Protein AF-D6ATR9-F1 (afdb_monomer_lite)

Foldseek 3Di:
DDDDDDDDDDDDDDDDDDDDDDDDDDDDDDDDDDDPPPPVCVVVCVVVVCPDDDDPVRVVVVVVVVVVVVVLVVVLLLDQQPPVLLVLQLVLQLCLLVLLLCCLAPDNDVHRNVVSVVVNVVSVVVNVVSVVVSQVVSCVVNVDGDDPPVDDCVVVVCCVPVLVCQSNVLSVVCRVPVDCVSSNVSSVVSNCVSVVVSVVSNVVSVVVD

Radius of gyration: 30.74 Å; chains: 1; bounding box: 51×78×89 Å

pLDDT: mean 70.24, std 18.26, range [33.09, 93.69]

Organism: NCBI:txid457431

Sequence (209 aa):
MSSPSDWRGTSSRFSSVMSEGQTQLPLSPSETLLFPHRKLSATLSVMETSGGRPTPEQAHFALADTEHIRASVAALSATPWPNWFFATLTLYLAALPIAYGGVMADEDWLLTRPVWMGIMVAITALYVALLAVAAKAWREKTGVALRLDVLPKRATAPLAVGLPSILVGSAFAFRFTG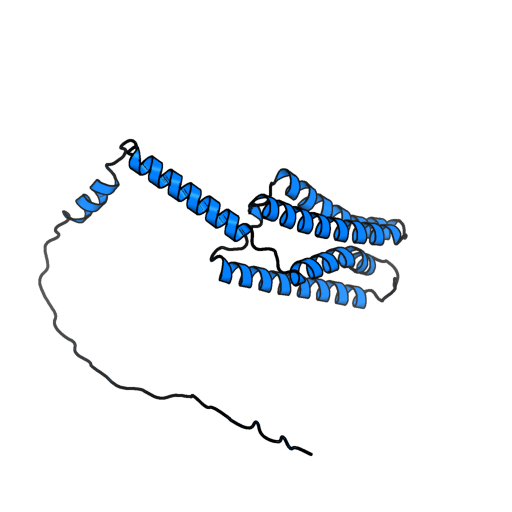WPGWLLAASVIGAAASVGFHLAFVRLHRASA

Structure (mmCIF, N/CA/C/O backbone):
data_AF-D6ATR9-F1
#
_entry.id   AF-D6ATR9-F1
#
loop_
_atom_site.group_PDB
_atom_site.id
_atom_site.type_symbol
_atom_site.label_atom_id
_atom_site.label_alt_id
_atom_site.label_comp_id
_atom_site.label_asym_id
_atom_site.label_entity_id
_atom_site.label_seq_id
_atom_site.pdbx_PDB_ins_code
_atom_site.Cartn_x
_atom_site.Cartn_y
_atom_site.Cartn_z
_atom_site.occupancy
_atom_site.B_iso_or_equiv
_atom_site.auth_seq_id
_atom_site.auth_comp_id
_atom_site.auth_asym_id
_atom_site.auth_atom_id
_atom_site.pdbx_PDB_model_num
ATOM 1 N N . MET A 1 1 ? 8.901 53.986 14.404 1.00 41.38 1 MET A N 1
ATOM 2 C CA . MET A 1 1 ? 8.540 52.594 14.055 1.00 41.38 1 MET A CA 1
ATOM 3 C C . MET A 1 1 ? 9.303 51.668 14.982 1.00 41.38 1 MET A C 1
ATOM 5 O O . MET A 1 1 ? 10.461 51.929 15.271 1.00 41.38 1 MET A O 1
ATOM 9 N N . SER A 1 2 ? 8.582 50.711 15.544 1.00 40.19 2 SER A N 1
ATOM 10 C CA . SER A 1 2 ? 8.870 49.934 16.750 1.00 40.19 2 SER A CA 1
ATOM 11 C C . SER A 1 2 ? 9.973 48.883 16.568 1.00 40.19 2 SER A C 1
ATOM 13 O O . SER A 1 2 ? 10.054 48.254 15.518 1.00 40.19 2 SER A O 1
ATOM 15 N N . SER A 1 3 ? 10.763 48.677 17.628 1.00 49.94 3 SER A N 1
ATOM 16 C CA . SER A 1 3 ? 11.697 47.552 17.836 1.00 49.94 3 SER A CA 1
ATOM 17 C C . SER A 1 3 ? 10.968 46.194 17.838 1.00 49.94 3 SER A C 1
ATOM 19 O O . SER A 1 3 ? 9.771 46.167 18.144 1.00 49.94 3 SER A O 1
ATOM 21 N N . PRO A 1 4 ? 11.650 45.072 17.528 1.00 56.34 4 PRO A N 1
ATOM 22 C CA . PRO A 1 4 ? 12.029 44.185 18.637 1.00 56.34 4 PRO A CA 1
ATOM 23 C C . PRO A 1 4 ? 13.353 43.418 18.434 1.00 56.34 4 PRO A C 1
ATOM 25 O O . PRO A 1 4 ? 13.506 42.620 17.510 1.00 56.34 4 PRO A O 1
ATOM 28 N N . SER A 1 5 ? 14.269 43.575 19.389 1.00 52.28 5 SER A N 1
ATOM 29 C CA . SER A 1 5 ? 15.412 42.690 19.624 1.00 52.28 5 SER A CA 1
ATOM 30 C C . SER A 1 5 ? 15.395 42.239 21.082 1.00 52.28 5 SER A C 1
ATOM 32 O O . SER A 1 5 ? 15.839 42.993 21.941 1.00 52.28 5 SER A O 1
ATOM 34 N N . ASP A 1 6 ? 14.883 41.044 21.369 1.00 51.97 6 ASP A N 1
ATOM 35 C CA . ASP A 1 6 ? 15.227 40.321 22.597 1.00 51.97 6 ASP A CA 1
ATOM 36 C C . ASP A 1 6 ? 14.654 38.907 22.556 1.00 51.97 6 ASP A C 1
ATOM 38 O O . ASP A 1 6 ? 13.445 38.785 22.461 1.00 51.97 6 ASP A O 1
ATOM 42 N N . TRP A 1 7 ? 15.506 37.877 22.600 1.00 42.25 7 TRP A N 1
ATOM 43 C CA . TRP A 1 7 ? 15.226 36.547 23.172 1.00 42.25 7 TRP A CA 1
ATOM 44 C C . TRP A 1 7 ? 16.554 35.789 23.290 1.00 42.25 7 TRP A C 1
ATOM 46 O O . TRP A 1 7 ? 16.916 34.957 22.456 1.00 42.25 7 TRP A O 1
ATOM 56 N N . ARG A 1 8 ? 17.312 36.105 24.344 1.00 43.62 8 ARG A N 1
ATOM 57 C CA . ARG A 1 8 ? 18.462 35.324 24.809 1.00 43.62 8 ARG A CA 1
ATOM 58 C C . ARG A 1 8 ? 18.220 34.968 26.283 1.00 43.62 8 ARG A C 1
ATOM 60 O O . ARG A 1 8 ? 18.159 35.855 27.121 1.00 43.62 8 ARG A O 1
ATOM 67 N N . GLY A 1 9 ? 18.079 33.679 26.585 1.00 40.44 9 GLY A N 1
ATOM 68 C CA . GLY A 1 9 ? 18.038 33.133 27.952 1.00 40.44 9 GLY A CA 1
ATOM 69 C C . GLY A 1 9 ? 17.756 31.625 27.904 1.00 40.44 9 GLY A C 1
ATOM 70 O O . GLY A 1 9 ? 16.648 31.237 27.562 1.00 40.44 9 GLY A O 1
ATOM 71 N N . THR A 1 10 ? 18.730 30.707 27.930 1.00 45.72 10 THR A N 1
ATOM 72 C CA . THR A 1 10 ? 19.549 30.191 29.056 1.00 45.72 10 THR A CA 1
ATOM 73 C C . THR A 1 10 ? 18.775 29.795 30.320 1.00 45.72 10 THR A C 1
ATOM 75 O O . THR A 1 10 ? 18.495 30.630 31.170 1.00 45.72 10 THR A O 1
ATOM 78 N N . SER A 1 11 ? 18.545 28.488 30.483 1.00 44.66 11 SER A N 1
ATOM 79 C CA . SER A 1 11 ? 18.609 27.752 31.763 1.00 44.66 11 SER A CA 1
ATOM 80 C C . SER A 1 11 ? 18.961 26.293 31.403 1.00 44.66 11 SER A C 1
ATOM 82 O O . SER A 1 11 ? 18.357 25.745 30.490 1.00 44.66 11 SER A O 1
ATOM 84 N N . SER A 1 12 ? 20.031 25.619 31.839 1.00 41.34 12 SER A N 1
ATOM 85 C CA . SER A 1 12 ? 20.708 25.452 33.135 1.00 41.34 12 SER A CA 1
ATOM 86 C C . SER A 1 12 ? 19.842 24.785 34.210 1.00 41.34 12 SER A C 1
ATOM 88 O O . SER A 1 12 ? 19.228 25.459 35.033 1.00 41.34 12 SER A O 1
ATOM 90 N N . ARG A 1 13 ? 19.858 23.446 34.249 1.00 44.59 13 ARG A N 1
ATOM 91 C CA . ARG A 1 13 ? 19.658 22.660 35.478 1.00 44.59 13 ARG A CA 1
ATOM 92 C C . ARG A 1 13 ? 20.431 21.346 35.384 1.00 44.59 13 ARG A C 1
ATOM 94 O O . ARG A 1 13 ? 19.927 20.329 34.924 1.00 44.59 13 ARG A O 1
ATOM 101 N N . PHE A 1 14 ? 21.686 21.421 35.806 1.00 44.50 14 PHE A N 1
ATOM 102 C CA . PHE A 1 14 ? 22.536 20.286 36.134 1.00 44.50 14 PHE A CA 1
ATOM 103 C C . PHE A 1 14 ? 22.709 20.280 37.662 1.00 44.50 14 PHE A C 1
ATOM 105 O O . PHE A 1 14 ? 22.985 21.324 38.247 1.00 44.50 14 PHE A O 1
ATOM 112 N N . SER A 1 15 ? 22.526 19.098 38.256 1.00 39.34 15 SER A N 1
ATOM 113 C CA . SER A 1 15 ? 23.206 18.567 39.453 1.00 39.34 15 SER A CA 1
ATOM 114 C C . SER A 1 15 ? 23.288 19.391 40.751 1.00 39.34 15 SER A C 1
ATOM 116 O O . SER A 1 15 ? 24.097 20.303 40.870 1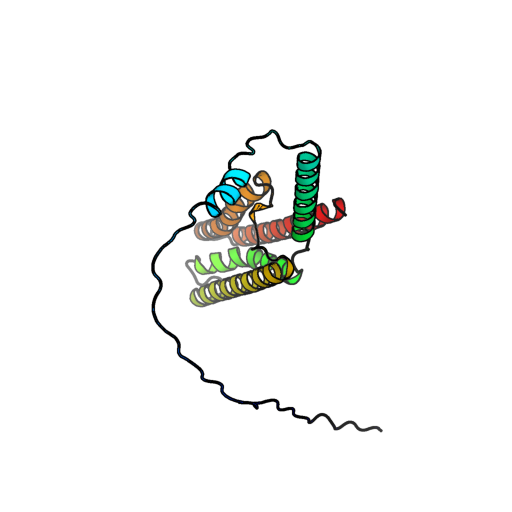.00 39.34 15 SER A O 1
ATOM 118 N N . SER A 1 16 ? 22.565 18.922 41.772 1.00 39.12 16 SER A N 1
ATOM 119 C CA . SER A 1 16 ? 22.992 18.740 43.178 1.00 39.12 16 SER A CA 1
ATOM 120 C C . SER A 1 16 ? 21.803 18.049 43.876 1.00 39.12 16 SER A C 1
ATOM 122 O O . SER A 1 16 ? 20.669 18.453 43.640 1.00 39.12 16 SER A O 1
ATOM 124 N N . VAL A 1 17 ? 21.920 16.926 44.586 1.00 50.03 17 VAL A N 1
ATOM 125 C CA . VAL A 1 17 ? 22.449 16.834 45.954 1.00 50.03 17 VAL A CA 1
ATOM 126 C C . VAL A 1 17 ? 22.723 15.354 46.278 1.00 50.03 17 VAL A C 1
ATOM 128 O O . VAL A 1 17 ? 21.836 14.511 46.148 1.00 50.03 17 VAL A O 1
ATOM 131 N N . MET A 1 18 ? 23.951 15.066 46.721 1.00 44.78 18 MET A N 1
ATOM 132 C CA . MET A 1 18 ? 24.271 13.960 47.632 1.00 44.78 18 MET A CA 1
ATOM 133 C C . MET A 1 18 ? 23.883 14.361 49.063 1.00 44.78 18 MET A C 1
ATOM 135 O O . MET A 1 18 ? 24.206 15.470 49.478 1.00 44.78 18 MET A O 1
ATOM 139 N N . SER A 1 19 ? 23.300 13.444 49.830 1.00 43.91 19 SER A N 1
ATOM 140 C CA . SER A 1 19 ? 23.365 13.397 51.303 1.00 43.91 19 SER A CA 1
ATOM 141 C C . SER A 1 19 ? 23.076 11.939 51.694 1.00 43.91 19 SER A C 1
ATOM 143 O O . SER A 1 19 ? 22.085 11.375 51.235 1.00 43.91 19 SER A O 1
ATOM 145 N N . GLU A 1 20 ? 24.124 11.208 52.099 1.00 40.94 20 GLU A N 1
ATOM 146 C CA . GLU A 1 20 ? 24.323 10.661 53.463 1.00 40.94 20 GLU A CA 1
ATOM 147 C C . GLU A 1 20 ? 23.217 9.664 53.870 1.00 40.94 20 GLU A C 1
ATOM 149 O O . GLU A 1 20 ? 22.040 9.981 53.882 1.00 40.94 20 GLU A O 1
ATOM 154 N N . GLY A 1 21 ? 23.480 8.392 54.162 1.00 37.81 21 GLY A N 1
ATOM 155 C CA . GLY A 1 21 ? 24.537 7.884 55.028 1.00 37.81 21 GLY A CA 1
ATOM 156 C C . GLY A 1 21 ? 23.901 7.404 56.337 1.00 37.81 21 GLY A C 1
ATOM 157 O O . GLY A 1 21 ? 23.835 8.165 57.292 1.00 37.81 21 GLY A O 1
ATOM 158 N N . GLN A 1 22 ? 23.440 6.149 56.400 1.00 37.47 22 GLN A N 1
ATOM 159 C CA . GLN A 1 22 ? 23.245 5.469 57.685 1.00 37.47 22 GLN A CA 1
ATOM 160 C C . GLN A 1 22 ? 23.417 3.950 57.564 1.00 37.47 22 GLN A C 1
ATOM 162 O O . GLN A 1 22 ? 22.561 3.205 57.094 1.00 37.47 22 GLN A O 1
ATOM 167 N N . THR A 1 23 ? 24.592 3.522 58.001 1.00 42.44 23 THR A N 1
ATOM 168 C CA . THR A 1 23 ? 24.992 2.174 58.392 1.00 42.44 23 THR A CA 1
ATOM 169 C C . THR A 1 23 ? 24.383 1.853 59.757 1.00 42.44 23 THR A C 1
ATOM 171 O O . THR A 1 23 ? 24.646 2.612 60.681 1.00 42.44 23 THR A O 1
ATOM 174 N N . GLN A 1 24 ? 23.680 0.725 59.916 1.00 34.88 24 GLN A N 1
ATOM 175 C CA . GLN A 1 24 ? 23.753 -0.139 61.112 1.00 34.88 24 GLN A CA 1
ATOM 176 C C . GLN A 1 24 ? 23.287 -1.575 60.777 1.00 34.88 24 GLN A C 1
ATOM 178 O O . GLN A 1 24 ? 22.112 -1.841 60.549 1.00 34.88 24 GLN A O 1
ATOM 183 N N . LEU A 1 25 ? 24.249 -2.497 60.767 1.00 41.69 25 LEU A N 1
ATOM 184 C CA . LEU A 1 25 ? 24.144 -3.898 61.212 1.00 41.69 25 LEU A CA 1
ATOM 185 C C . LEU A 1 25 ? 24.863 -3.956 62.586 1.00 41.69 25 LEU A C 1
ATOM 187 O O . LEU A 1 25 ? 25.595 -3.000 62.866 1.00 41.69 25 LEU A O 1
ATOM 191 N N . PRO A 1 26 ? 24.789 -5.021 63.418 1.00 50.03 26 PRO A N 1
ATOM 192 C CA . PRO A 1 26 ? 24.250 -6.370 63.178 1.00 50.03 26 PRO A CA 1
ATOM 193 C C . PRO A 1 26 ? 23.357 -6.897 64.327 1.00 50.03 26 PRO A C 1
ATOM 195 O O . PRO A 1 26 ? 23.373 -6.349 65.417 1.00 50.03 26 PRO A O 1
ATOM 198 N N . LEU A 1 27 ? 22.659 -8.022 64.135 1.00 33.09 27 LEU A N 1
ATOM 199 C CA . LEU A 1 27 ? 22.392 -9.002 65.203 1.00 33.09 27 LEU A CA 1
ATOM 200 C C . LEU A 1 27 ? 22.077 -10.369 64.564 1.00 33.09 27 LEU A C 1
ATOM 202 O O . LEU A 1 27 ? 21.219 -10.502 63.698 1.00 33.09 27 LEU A O 1
ATOM 206 N N . SER A 1 28 ? 22.837 -11.368 64.989 1.00 37.75 28 SER A N 1
ATOM 207 C CA . SER A 1 28 ? 22.761 -12.810 64.716 1.00 37.75 28 SER A CA 1
ATOM 208 C C . SER A 1 28 ? 23.274 -13.490 66.002 1.00 37.75 28 SER A C 1
ATOM 210 O O . SER A 1 28 ? 24.001 -12.804 66.731 1.00 37.75 28 SER A O 1
ATOM 212 N N . PRO A 1 29 ? 23.041 -14.784 66.312 1.00 55.91 29 PRO A N 1
ATOM 213 C CA . PRO A 1 29 ? 22.175 -15.804 65.704 1.00 55.91 29 PRO A CA 1
ATOM 214 C C . PRO A 1 29 ? 21.230 -16.480 66.734 1.00 55.91 29 PRO A C 1
ATOM 216 O O . PRO A 1 29 ? 21.341 -16.264 67.936 1.00 55.91 29 PRO A O 1
ATOM 219 N N . SER A 1 30 ? 20.441 -17.443 66.241 1.00 40.38 30 SER A N 1
ATOM 220 C CA . SER A 1 30 ? 19.821 -18.576 66.967 1.00 40.38 30 SER A CA 1
ATOM 221 C C . SER A 1 30 ? 18.353 -18.400 67.353 1.00 40.38 30 SER A C 1
ATOM 223 O O . SER A 1 30 ? 18.041 -17.851 68.396 1.00 40.38 30 SER A O 1
ATOM 225 N N . GLU A 1 31 ? 17.462 -18.965 66.537 1.00 39.31 31 GLU A N 1
ATOM 226 C CA . GLU A 1 31 ? 16.570 -20.038 66.996 1.00 39.31 31 GLU A CA 1
ATOM 227 C C . GLU A 1 31 ? 15.953 -20.743 65.782 1.00 39.31 31 GLU A C 1
ATOM 229 O O . GLU A 1 31 ? 15.135 -20.220 65.025 1.00 39.31 31 GLU A O 1
ATOM 234 N N . THR A 1 32 ? 16.446 -21.954 65.562 1.00 43.59 32 THR A N 1
ATOM 235 C CA . THR A 1 32 ? 15.885 -22.953 64.664 1.00 43.59 32 THR A CA 1
ATOM 236 C C . THR A 1 32 ? 14.582 -23.481 65.267 1.00 43.59 32 THR A C 1
ATOM 238 O O . THR A 1 32 ? 14.495 -23.647 66.478 1.00 43.59 32 THR A O 1
ATOM 241 N N . LEU A 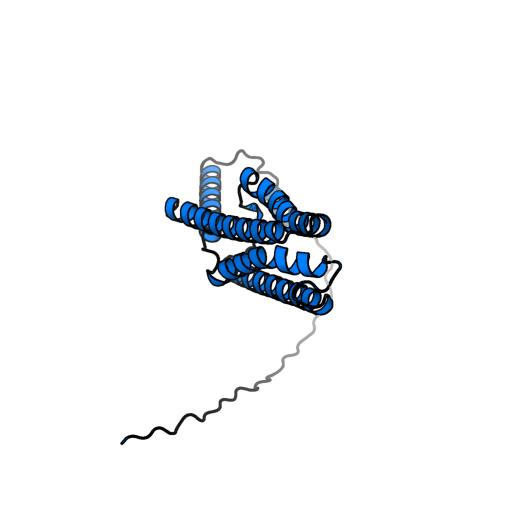1 33 ? 13.660 -23.888 64.387 1.00 42.81 33 LEU A N 1
ATOM 242 C CA . LEU A 1 33 ? 12.460 -24.705 64.636 1.00 42.81 33 LEU A CA 1
ATOM 243 C C . LEU A 1 33 ? 11.204 -23.933 65.065 1.00 42.81 33 LEU A C 1
ATOM 245 O O . LEU A 1 33 ? 10.940 -23.737 66.239 1.00 42.81 33 LEU A O 1
ATOM 249 N N . LEU A 1 34 ? 10.318 -23.649 64.110 1.00 39.19 34 LEU A N 1
ATOM 250 C CA . LEU A 1 34 ? 9.202 -24.554 63.813 1.00 39.19 34 LEU A CA 1
ATOM 251 C C . LEU A 1 34 ? 8.326 -23.940 62.719 1.00 39.19 34 LEU A C 1
ATOM 253 O O . LEU A 1 34 ? 7.718 -22.888 62.886 1.00 39.19 34 LEU A O 1
ATOM 257 N N . PHE A 1 35 ? 8.236 -24.645 61.597 1.00 49.31 35 PHE A N 1
ATOM 258 C CA . PHE A 1 35 ? 7.193 -24.466 60.596 1.00 49.31 35 PHE A CA 1
ATOM 259 C C . PHE A 1 35 ? 5.797 -24.402 61.242 1.00 49.31 35 PHE A C 1
ATOM 261 O O . PHE A 1 35 ? 5.388 -25.375 61.878 1.00 49.31 35 PHE A O 1
ATOM 268 N N . PRO A 1 36 ? 4.968 -23.393 60.924 1.00 44.44 36 PRO A N 1
ATOM 269 C CA . PRO A 1 36 ? 3.537 -23.578 60.863 1.00 44.44 36 PRO A CA 1
ATOM 270 C C . PRO A 1 36 ? 3.159 -23.631 59.382 1.00 44.44 36 PRO A C 1
ATOM 272 O O . PRO A 1 36 ? 2.747 -22.643 58.776 1.00 44.44 36 PRO A O 1
ATOM 275 N N . HIS A 1 37 ? 3.245 -24.826 58.798 1.00 45.31 37 HIS A N 1
ATOM 276 C CA . HIS A 1 37 ? 2.763 -25.156 57.449 1.00 45.31 37 HIS A CA 1
ATOM 277 C C . HIS A 1 37 ? 1.220 -25.057 57.314 1.00 45.31 37 HIS A C 1
ATOM 279 O O . HIS A 1 37 ? 0.621 -25.703 56.463 1.00 45.31 37 HIS A O 1
ATOM 285 N N . ARG A 1 38 ? 0.545 -24.271 58.167 1.00 45.81 38 ARG A N 1
ATOM 286 C CA . ARG A 1 38 ? -0.921 -24.222 58.301 1.00 45.81 38 ARG A CA 1
ATOM 287 C C . ARG A 1 38 ? -1.596 -22.971 57.746 1.00 45.81 38 ARG A C 1
ATOM 289 O O . ARG A 1 38 ? -2.820 -22.946 57.716 1.00 45.81 38 ARG A O 1
ATOM 296 N N . LYS A 1 39 ? -0.858 -21.949 57.298 1.00 43.75 39 LYS A N 1
ATOM 297 C CA . LYS A 1 39 ? -1.488 -20.728 56.753 1.00 43.75 39 LYS A CA 1
ATOM 298 C C . LYS A 1 39 ? -1.514 -20.624 55.232 1.00 43.75 39 LYS A C 1
ATOM 300 O O . LYS A 1 39 ? -2.422 -19.989 54.722 1.00 43.75 39 LYS A O 1
ATOM 305 N N . LEU A 1 40 ? -0.612 -21.281 54.503 1.00 45.19 40 LEU A N 1
ATOM 306 C CA . LEU A 1 40 ? -0.634 -21.235 53.032 1.00 45.19 40 LEU A CA 1
ATOM 307 C C . LEU A 1 40 ? -1.635 -22.219 52.414 1.00 45.19 40 LEU A C 1
ATOM 309 O O . LEU A 1 40 ? -2.193 -21.935 51.360 1.00 45.19 40 LEU A O 1
ATOM 313 N N . SER A 1 41 ? -1.946 -23.321 53.099 1.00 45.22 41 SER A N 1
ATOM 314 C CA . SER A 1 41 ? -2.957 -24.271 52.625 1.00 45.22 41 SER A CA 1
ATOM 315 C C . SER A 1 41 ? -4.385 -23.744 52.754 1.00 45.22 41 SER A C 1
ATOM 317 O O . SER A 1 41 ? -5.232 -24.176 51.992 1.00 45.22 41 SER A O 1
ATOM 319 N N . ALA A 1 42 ? -4.667 -22.798 53.659 1.00 47.66 42 ALA A N 1
ATOM 320 C CA . ALA A 1 42 ? -6.003 -22.208 53.778 1.00 47.66 42 ALA A CA 1
ATOM 321 C C . ALA A 1 42 ? -6.265 -21.145 52.697 1.00 47.66 42 ALA A C 1
ATOM 323 O O . ALA A 1 42 ? -7.368 -21.068 52.167 1.00 47.66 42 ALA A O 1
ATOM 324 N N . THR A 1 43 ? -5.256 -20.355 52.318 1.00 47.19 43 THR A N 1
ATOM 325 C CA . THR A 1 43 ? -5.414 -19.347 51.256 1.00 47.19 43 THR A CA 1
ATOM 326 C C . THR A 1 43 ? -5.396 -19.963 49.857 1.00 47.19 43 THR A C 1
ATOM 328 O O . THR A 1 43 ? -6.061 -19.441 48.969 1.00 47.19 43 THR A O 1
ATOM 331 N N . LEU A 1 44 ? -4.700 -21.091 49.660 1.00 48.16 44 LEU A N 1
ATOM 332 C CA . LEU A 1 44 ? -4.772 -21.856 48.410 1.00 48.16 44 LEU A CA 1
ATOM 333 C C . LEU A 1 44 ? -5.997 -22.783 48.352 1.00 48.16 44 LEU A C 1
ATOM 335 O O . LEU A 1 44 ? -6.626 -22.849 47.301 1.00 48.16 44 LEU A O 1
ATOM 339 N N . SER A 1 45 ? -6.435 -23.405 49.459 1.00 45.47 45 SER A N 1
ATOM 340 C CA . SER A 1 45 ? -7.643 -24.249 49.421 1.00 45.47 45 SER A CA 1
ATOM 341 C C . SER A 1 45 ? -8.936 -23.448 49.265 1.00 45.47 45 SER A C 1
ATOM 343 O O . SER A 1 45 ? -9.871 -23.951 48.649 1.00 45.47 45 SER A O 1
ATOM 345 N N . VAL A 1 46 ? -9.000 -22.192 49.726 1.00 50.59 46 VAL A N 1
ATOM 346 C CA . VAL A 1 46 ? -10.141 -21.304 49.425 1.00 50.59 46 VAL A CA 1
ATOM 347 C C . VAL A 1 46 ? -10.189 -20.943 47.935 1.00 50.59 46 VAL A C 1
ATOM 349 O O . VAL A 1 46 ? -11.279 -20.779 47.388 1.00 50.59 46 VAL A O 1
ATOM 352 N N . MET A 1 47 ? -9.041 -20.893 47.250 1.00 49.47 47 MET A N 1
ATOM 353 C CA . MET A 1 47 ? -8.986 -20.619 45.810 1.00 49.47 47 MET A CA 1
ATOM 354 C C . MET A 1 47 ? -9.167 -21.877 44.939 1.00 49.47 47 MET A C 1
ATOM 356 O O . MET A 1 47 ? -9.622 -21.755 43.806 1.00 49.47 47 MET A O 1
ATOM 360 N N . GLU A 1 48 ? -8.897 -23.080 45.464 1.00 49.09 48 GLU A N 1
ATOM 361 C CA . GLU A 1 48 ? -9.053 -24.360 44.741 1.00 49.09 48 GLU A CA 1
ATOM 362 C C . GLU A 1 48 ? -10.367 -25.122 45.017 1.00 49.09 48 GLU A C 1
ATOM 364 O O . GLU A 1 48 ? -10.656 -26.091 44.320 1.00 49.09 48 GLU A O 1
ATOM 369 N N . THR A 1 49 ? -11.205 -24.708 45.977 1.00 49.69 49 THR A N 1
ATOM 370 C CA . THR A 1 49 ? -12.443 -25.451 46.335 1.00 49.69 49 THR A CA 1
ATOM 371 C C . THR A 1 49 ? -13.756 -24.798 45.907 1.00 49.69 49 THR A C 1
ATOM 373 O O . THR A 1 49 ? -14.830 -25.286 46.251 1.00 49.69 49 THR A O 1
ATOM 376 N N . SER A 1 50 ? -13.709 -23.762 45.069 1.00 45.88 50 SER A N 1
ATOM 377 C CA . SER A 1 50 ? -14.913 -23.168 44.474 1.00 45.88 50 SER A CA 1
ATOM 378 C C . SER A 1 50 ? -15.036 -23.509 42.990 1.00 45.88 50 SER A C 1
ATOM 380 O O . SER A 1 50 ? -15.204 -22.633 42.150 1.00 45.88 50 SER A O 1
ATOM 382 N N . GLY A 1 51 ? -15.072 -24.806 42.669 1.00 47.56 51 GLY A N 1
ATOM 383 C CA . GLY A 1 51 ? -15.737 -25.322 41.460 1.00 47.56 51 GLY A CA 1
ATOM 384 C C . GLY A 1 51 ? -17.266 -25.159 41.524 1.00 47.56 51 GLY A C 1
ATOM 385 O O . GLY A 1 51 ? -18.015 -26.008 41.046 1.00 47.56 51 GLY A O 1
ATOM 386 N N . GLY A 1 52 ? -17.734 -24.104 42.193 1.00 55.97 52 GLY A N 1
ATOM 387 C CA . GLY A 1 52 ? -19.130 -23.750 42.345 1.00 55.97 52 GLY A CA 1
ATOM 388 C C . GLY A 1 52 ? -19.570 -22.962 41.125 1.00 55.97 52 GLY A C 1
ATOM 389 O O . GLY A 1 52 ? -18.915 -22.003 40.722 1.00 55.97 52 GLY A O 1
ATOM 390 N N . ARG A 1 53 ? -20.687 -23.389 40.539 1.00 57.41 53 ARG A N 1
ATOM 391 C CA . ARG A 1 53 ? -21.427 -22.657 39.510 1.00 57.41 53 ARG A CA 1
ATOM 392 C C . ARG A 1 53 ? -21.412 -21.153 39.851 1.00 57.41 53 ARG A C 1
ATOM 394 O O . ARG A 1 53 ? -21.834 -20.821 40.960 1.00 57.41 53 ARG A O 1
ATOM 401 N N . PRO A 1 54 ? -20.915 -20.275 38.958 1.00 62.59 54 PRO A N 1
ATOM 402 C CA . PRO A 1 54 ? -20.795 -18.849 39.246 1.00 62.59 54 PRO A CA 1
ATOM 403 C C . PRO A 1 54 ? -22.142 -18.310 39.717 1.00 62.59 54 PRO A C 1
ATOM 405 O O . PRO A 1 54 ? -23.187 -18.662 39.155 1.00 62.59 54 PRO A O 1
ATOM 408 N N . THR A 1 55 ? -22.131 -17.496 40.772 1.00 72.75 55 THR A N 1
ATOM 409 C CA . THR A 1 55 ? -23.368 -16.881 41.252 1.00 72.75 55 THR A CA 1
ATOM 410 C C . THR A 1 55 ? -23.936 -15.982 40.144 1.00 72.75 55 THR A C 1
ATOM 412 O O . THR A 1 55 ? -23.168 -15.431 39.349 1.00 72.75 55 THR A O 1
ATOM 415 N N . PRO A 1 56 ? -25.267 -15.820 40.036 1.00 75.25 56 PRO A N 1
ATOM 416 C CA . PRO A 1 56 ? -25.875 -14.984 38.995 1.00 75.25 56 PRO A CA 1
ATOM 417 C C . PRO A 1 56 ? -25.298 -13.562 38.955 1.00 75.25 56 PRO A C 1
ATOM 419 O O . PRO A 1 56 ? -25.110 -12.997 37.882 1.00 75.25 56 PRO A O 1
ATOM 422 N N . GLU A 1 57 ? -24.940 -13.014 40.118 1.00 74.81 57 GLU A N 1
ATOM 423 C CA . GLU A 1 57 ? -24.292 -11.707 40.246 1.00 74.81 57 GLU A CA 1
ATOM 424 C C . GLU A 1 57 ? -22.857 -11.700 39.695 1.00 74.81 57 GLU A C 1
ATOM 426 O O . GLU A 1 57 ? -22.493 -10.774 38.975 1.00 74.81 57 GLU A O 1
ATOM 431 N N . GLN A 1 58 ? -22.057 -12.750 39.935 1.00 73.94 58 GLN A N 1
ATOM 432 C CA . GLN A 1 58 ? -20.728 -12.897 39.323 1.00 73.94 58 GLN A CA 1
ATOM 433 C C . GLN A 1 58 ? -20.809 -13.090 37.807 1.00 73.94 58 GLN A C 1
ATOM 435 O O . GLN A 1 58 ? -19.973 -12.558 37.080 1.00 73.94 58 GLN A O 1
ATOM 440 N N . ALA A 1 59 ? -21.820 -13.813 37.316 1.00 74.88 59 ALA A N 1
ATOM 441 C CA . ALA A 1 59 ? -22.053 -13.967 35.884 1.00 74.88 59 ALA A CA 1
ATOM 442 C C . ALA A 1 59 ? -22.438 -12.629 35.231 1.00 74.88 59 ALA A C 1
ATOM 444 O O . ALA A 1 59 ? -21.920 -12.301 34.165 1.00 74.88 59 ALA A O 1
ATOM 445 N N . HIS A 1 60 ? -23.283 -11.827 35.886 1.00 75.38 60 HIS A N 1
ATOM 446 C CA . HIS A 1 60 ? -23.634 -10.486 35.416 1.00 75.38 60 HIS A CA 1
ATOM 447 C C . HIS A 1 60 ? -22.457 -9.513 35.464 1.00 75.38 60 HIS A C 1
ATOM 449 O O . HIS A 1 60 ? -22.275 -8.755 34.515 1.00 75.38 60 HIS A O 1
ATOM 455 N N . PHE A 1 61 ? -21.638 -9.553 36.516 1.00 79.44 61 PHE A N 1
ATOM 456 C CA . PHE A 1 61 ? -20.450 -8.707 36.615 1.00 79.44 61 PHE A CA 1
ATOM 457 C C . PHE A 1 61 ? -19.409 -9.086 35.558 1.00 79.44 61 PHE A C 1
ATOM 459 O O . PHE A 1 61 ? -18.889 -8.213 34.875 1.00 79.44 61 PHE A O 1
ATOM 466 N N . ALA A 1 62 ? -19.169 -10.384 35.345 1.00 77.19 62 ALA A N 1
ATOM 467 C CA . ALA A 1 62 ? -18.278 -10.862 34.292 1.00 77.19 62 ALA A CA 1
ATOM 468 C C . ALA A 1 62 ? -18.794 -10.505 32.887 1.00 77.19 62 ALA A C 1
ATOM 470 O O . ALA A 1 62 ? -18.004 -10.124 32.025 1.00 77.19 62 ALA A O 1
ATOM 471 N N . LEU A 1 63 ? -20.109 -10.583 32.648 1.00 78.44 63 LEU A N 1
ATOM 472 C CA . LEU A 1 63 ? -20.721 -10.140 31.391 1.00 78.44 63 LEU A CA 1
ATOM 473 C C . LEU A 1 63 ? -20.561 -8.631 31.188 1.00 78.44 63 LEU A C 1
ATOM 475 O O . LEU A 1 63 ? -20.104 -8.221 30.127 1.00 78.44 63 LEU A O 1
ATOM 479 N N . ALA A 1 64 ? -20.861 -7.819 32.204 1.00 77.12 64 ALA A N 1
ATOM 480 C CA . ALA A 1 64 ? -20.722 -6.366 32.140 1.00 77.12 64 ALA A CA 1
ATOM 481 C C . ALA A 1 64 ? -19.262 -5.926 31.944 1.00 77.12 64 ALA A C 1
ATOM 483 O O . ALA A 1 64 ? -18.997 -5.023 31.154 1.00 77.12 64 ALA A O 1
ATOM 484 N N . ASP A 1 65 ? -18.313 -6.594 32.601 1.00 77.44 65 ASP A N 1
ATOM 485 C CA . ASP A 1 65 ? -16.880 -6.336 32.446 1.00 77.44 65 ASP A CA 1
ATOM 486 C C . ASP A 1 65 ? -16.389 -6.751 31.050 1.00 77.44 65 ASP A C 1
ATOM 488 O O . ASP A 1 65 ? -15.654 -6.018 30.391 1.00 77.44 65 ASP A O 1
ATOM 492 N N . THR A 1 66 ? -16.894 -7.867 30.513 1.00 74.12 66 THR A N 1
ATOM 493 C CA . THR A 1 66 ? -16.615 -8.279 29.127 1.00 74.12 66 THR A CA 1
ATOM 494 C C . THR A 1 66 ? -17.192 -7.285 28.115 1.00 74.12 66 THR A C 1
ATOM 496 O O . THR A 1 66 ? -16.533 -6.967 27.123 1.00 74.12 66 THR A O 1
ATOM 499 N N . GLU A 1 67 ? -18.399 -6.767 28.357 1.00 72.56 67 GLU A N 1
ATOM 500 C CA . GLU A 1 67 ? -19.041 -5.731 27.540 1.00 72.56 67 GLU A CA 1
ATOM 501 C C . GLU A 1 67 ? -18.232 -4.429 27.589 1.00 72.56 67 GLU A C 1
ATOM 503 O O . GLU A 1 67 ? -17.974 -3.819 26.553 1.00 72.56 67 GLU A O 1
ATOM 508 N N . HIS A 1 68 ? -17.759 -4.038 28.776 1.00 72.00 68 HIS A N 1
ATOM 509 C CA . HIS A 1 68 ? -16.948 -2.842 28.985 1.00 72.00 68 HIS A CA 1
ATOM 510 C C . HIS A 1 68 ? -15.561 -2.958 28.342 1.00 72.00 68 HIS A C 1
ATOM 512 O O . HIS A 1 68 ? -15.106 -2.015 27.693 1.00 72.00 68 HIS A O 1
ATOM 518 N N . ILE A 1 69 ? -14.907 -4.119 28.441 1.00 68.44 69 ILE A N 1
ATOM 519 C CA . ILE A 1 69 ? -13.641 -4.406 27.754 1.00 68.44 69 ILE A CA 1
ATOM 520 C C . ILE A 1 69 ? -13.863 -4.427 26.243 1.00 68.44 69 ILE A C 1
ATOM 522 O O . ILE A 1 69 ? -13.076 -3.838 25.508 1.00 68.44 69 ILE A O 1
ATOM 526 N N . ARG A 1 70 ? -14.945 -5.042 25.751 1.00 68.06 70 ARG A N 1
ATOM 527 C CA . ARG A 1 70 ? -15.286 -5.040 24.322 1.00 68.06 70 ARG A CA 1
ATOM 528 C C . ARG A 1 70 ? -15.567 -3.626 23.820 1.00 68.06 70 ARG A C 1
ATOM 530 O O . ARG A 1 70 ? -15.069 -3.275 22.756 1.00 68.06 70 ARG A O 1
ATOM 537 N N . ALA A 1 71 ? -16.312 -2.821 24.570 1.00 64.12 71 ALA A N 1
ATOM 538 C CA . ALA A 1 71 ? -16.618 -1.435 24.236 1.00 64.12 71 ALA A CA 1
ATOM 539 C C . ALA A 1 71 ? -15.355 -0.567 24.260 1.00 64.12 71 ALA A C 1
ATOM 541 O O . ALA A 1 71 ? -15.123 0.203 23.335 1.00 64.12 71 ALA A O 1
ATOM 542 N N . SER A 1 72 ? -14.493 -0.750 25.259 1.00 57.97 72 SER A N 1
ATOM 543 C CA . SER A 1 72 ? -13.207 -0.059 25.372 1.00 57.97 72 SER A CA 1
ATOM 544 C C . SER A 1 72 ? -12.250 -0.459 24.250 1.00 57.97 72 SER A C 1
ATOM 546 O O . SER A 1 72 ? -11.649 0.402 23.617 1.00 57.97 72 SER A O 1
ATOM 548 N N . VAL A 1 73 ? -12.146 -1.751 23.924 1.00 62.19 73 VAL A N 1
ATOM 549 C CA . VAL A 1 73 ? -11.352 -2.253 22.790 1.00 62.19 73 VAL A CA 1
ATOM 550 C C . VAL A 1 73 ? -11.925 -1.756 21.463 1.00 62.19 73 VAL A C 1
ATOM 552 O O . VAL A 1 73 ? -11.153 -1.361 20.593 1.00 62.19 73 VAL A O 1
ATOM 555 N N . ALA A 1 74 ? -13.250 -1.713 21.310 1.00 58.69 74 ALA A N 1
ATOM 556 C CA . ALA A 1 74 ? -13.906 -1.156 20.133 1.00 58.69 74 ALA A CA 1
ATOM 557 C C . ALA A 1 74 ? -13.621 0.348 19.997 1.00 58.69 74 ALA A C 1
ATOM 559 O O . ALA A 1 74 ? -13.184 0.782 18.934 1.00 58.69 74 ALA A O 1
ATOM 560 N N . ALA A 1 75 ? -13.758 1.123 21.074 1.00 55.38 75 ALA A N 1
ATOM 561 C CA . ALA A 1 75 ? -13.465 2.556 21.113 1.00 55.38 75 ALA A CA 1
ATOM 562 C C . ALA A 1 75 ? -11.972 2.868 20.890 1.00 55.38 75 ALA A C 1
ATOM 564 O O . ALA A 1 75 ? -11.635 3.832 20.206 1.00 55.38 75 ALA A O 1
ATOM 565 N N . LEU A 1 76 ? -11.062 2.029 21.393 1.00 55.31 76 LEU A N 1
ATOM 566 C CA . LEU A 1 76 ? -9.619 2.160 21.163 1.00 55.31 76 LEU A CA 1
ATOM 567 C C . LEU A 1 76 ? -9.247 1.771 19.727 1.00 55.31 76 LEU A C 1
ATOM 569 O O . LEU A 1 76 ? -8.496 2.501 19.079 1.00 55.31 76 LEU A O 1
ATOM 573 N N . SER A 1 77 ? -9.842 0.694 19.195 1.00 53.34 77 SER A N 1
ATOM 574 C CA . SER A 1 77 ? -9.751 0.314 17.776 1.00 53.34 77 SER A CA 1
ATOM 575 C C . SER A 1 77 ? -10.332 1.376 16.835 1.00 53.34 77 SER A C 1
ATOM 577 O O . SER A 1 77 ? -9.959 1.411 15.668 1.00 53.34 77 SER A O 1
ATOM 579 N N . ALA A 1 78 ? -11.192 2.258 17.360 1.00 52.41 78 ALA A N 1
ATOM 580 C CA . ALA A 1 78 ? -11.889 3.309 16.632 1.00 52.41 78 ALA A CA 1
ATOM 581 C C . ALA A 1 78 ? -11.124 4.614 16.457 1.00 52.41 78 ALA A C 1
ATOM 583 O O . ALA A 1 78 ? -11.644 5.532 15.820 1.00 52.41 78 ALA A O 1
ATOM 584 N N . THR A 1 79 ? -9.897 4.726 16.971 1.00 56.28 79 THR A N 1
ATOM 585 C CA . THR A 1 79 ? -9.100 5.920 16.691 1.00 56.28 79 THR A CA 1
ATOM 586 C C . THR A 1 79 ? -8.701 5.937 15.207 1.00 56.28 79 THR A C 1
ATOM 588 O O . THR A 1 79 ? -8.006 5.026 14.750 1.00 56.28 79 THR A O 1
ATOM 591 N N . PRO A 1 80 ? -9.136 6.947 14.421 1.00 61.94 80 PRO A N 1
ATOM 592 C CA . PRO A 1 80 ? -8.736 7.082 13.028 1.00 61.94 80 PRO A CA 1
ATOM 593 C C . PRO A 1 80 ? -7.221 7.072 12.925 1.00 61.94 80 PRO A C 1
ATOM 595 O O . PRO A 1 80 ? -6.537 7.805 13.647 1.00 61.94 80 PRO A O 1
ATOM 598 N N . TRP A 1 81 ? -6.697 6.240 12.026 1.00 65.88 81 TRP A N 1
ATOM 599 C CA . TRP A 1 81 ? -5.277 6.269 11.713 1.00 65.88 81 TRP A CA 1
ATOM 600 C C . TRP A 1 81 ? -4.923 7.698 11.296 1.00 65.88 81 TRP A C 1
ATOM 602 O O . TRP A 1 81 ? -5.701 8.315 10.560 1.00 65.88 81 TRP A O 1
ATOM 612 N N . PRO A 1 82 ? -3.786 8.250 11.750 1.00 71.25 82 PRO A N 1
ATOM 613 C CA . PRO A 1 82 ? -3.425 9.611 11.396 1.00 71.25 82 PRO A CA 1
ATOM 614 C C . PRO A 1 82 ? -3.451 9.807 9.875 1.00 71.25 82 PRO A C 1
ATOM 616 O O . PRO A 1 82 ? -2.908 8.978 9.142 1.00 71.25 82 PRO A O 1
ATOM 619 N N . ASN A 1 83 ? -4.036 10.909 9.395 1.00 79.25 83 ASN A N 1
ATOM 620 C CA . ASN A 1 83 ? -4.159 11.178 7.953 1.00 79.25 83 ASN A CA 1
ATOM 621 C C . ASN A 1 83 ? -2.807 11.097 7.225 1.00 79.25 83 ASN A C 1
ATOM 623 O O . ASN A 1 83 ? -2.744 10.629 6.092 1.00 79.25 83 ASN A O 1
ATOM 627 N N . TRP A 1 84 ? -1.716 11.495 7.891 1.00 78.69 84 TRP A N 1
ATOM 628 C CA . TRP A 1 84 ? -0.360 11.388 7.350 1.00 78.69 84 TRP A CA 1
ATOM 629 C C . TRP A 1 84 ? 0.069 9.934 7.109 1.00 78.69 84 TRP A C 1
ATOM 631 O O . TRP A 1 84 ? 0.722 9.647 6.106 1.00 78.69 84 TRP A O 1
ATOM 641 N N . PHE A 1 85 ? -0.317 9.006 7.990 1.00 79.88 85 PHE A N 1
ATOM 642 C CA . PHE A 1 85 ? 0.021 7.592 7.853 1.00 79.88 85 PHE A CA 1
ATOM 643 C C . PHE A 1 85 ? -0.719 7.000 6.658 1.00 79.88 85 PHE A C 1
ATOM 645 O O . PHE A 1 85 ? -0.111 6.363 5.803 1.00 79.88 85 PHE A O 1
ATOM 652 N N . PHE A 1 86 ? -2.020 7.280 6.561 1.00 83.75 86 PHE A N 1
ATOM 653 C CA . PHE A 1 86 ? -2.842 6.863 5.429 1.00 83.75 86 PHE A CA 1
ATOM 654 C C . PHE A 1 86 ? -2.319 7.420 4.094 1.00 83.75 86 PHE A C 1
ATOM 656 O O . PHE A 1 86 ? -2.166 6.669 3.128 1.00 83.75 86 PHE A O 1
ATOM 663 N N . ALA A 1 87 ? -2.008 8.718 4.040 1.00 84.50 87 ALA A N 1
ATOM 664 C CA . ALA A 1 87 ? -1.457 9.349 2.845 1.00 84.50 87 ALA A CA 1
ATOM 665 C C . ALA A 1 87 ? -0.134 8.689 2.432 1.00 84.50 87 ALA A C 1
ATOM 667 O O . ALA A 1 87 ? 0.058 8.370 1.258 1.00 84.50 87 ALA A O 1
ATOM 668 N N . THR A 1 88 ? 0.743 8.405 3.399 1.00 84.00 88 THR A N 1
ATOM 669 C CA . THR A 1 88 ? 2.033 7.776 3.101 1.00 84.00 88 THR A CA 1
ATOM 670 C C . THR A 1 88 ? 1.885 6.321 2.668 1.00 84.00 88 THR A C 1
ATOM 672 O O . THR A 1 88 ? 2.536 5.910 1.714 1.00 84.00 88 THR A O 1
ATOM 675 N N . LEU A 1 89 ? 1.006 5.543 3.305 1.00 84.56 89 LEU A N 1
ATOM 676 C CA . LEU A 1 89 ? 0.712 4.167 2.895 1.00 84.56 89 LEU A CA 1
ATOM 677 C C . LEU A 1 89 ? 0.160 4.123 1.464 1.00 84.56 89 LEU A C 1
ATOM 679 O O . LEU A 1 89 ? 0.572 3.291 0.660 1.00 84.56 89 LEU A O 1
ATOM 683 N N . THR A 1 90 ? -0.741 5.047 1.133 1.00 88.50 90 THR A N 1
ATOM 684 C CA . THR A 1 90 ? -1.313 5.161 -0.214 1.00 88.50 90 THR A CA 1
ATOM 685 C C . THR A 1 90 ? -0.234 5.497 -1.238 1.00 88.50 90 THR A C 1
ATOM 687 O O . THR A 1 90 ? -0.156 4.844 -2.277 1.00 88.50 90 THR A O 1
ATOM 690 N N . LEU A 1 91 ? 0.633 6.467 -0.931 1.00 89.94 91 LEU A N 1
ATOM 691 C CA . LEU A 1 91 ? 1.752 6.832 -1.797 1.00 89.94 91 LEU A CA 1
ATOM 692 C C . LEU A 1 91 ? 2.739 5.670 -1.967 1.00 89.94 91 LEU A C 1
ATOM 694 O O . LEU A 1 91 ? 3.188 5.413 -3.079 1.00 89.94 91 LEU A O 1
ATOM 698 N N . TYR A 1 92 ? 3.029 4.936 -0.891 1.00 87.69 92 TYR A N 1
ATOM 699 C CA . TYR A 1 92 ? 3.875 3.744 -0.917 1.00 87.69 92 TYR A CA 1
ATOM 700 C C . TYR A 1 92 ? 3.306 2.677 -1.859 1.00 87.69 92 TYR A C 1
ATOM 702 O O . TYR A 1 92 ? 4.001 2.221 -2.764 1.00 87.69 92 TYR A O 1
ATOM 710 N N . LEU A 1 93 ? 2.025 2.326 -1.703 1.00 88.69 93 LEU A N 1
ATOM 711 C CA . LEU A 1 93 ? 1.349 1.332 -2.544 1.00 88.69 93 LEU A CA 1
ATOM 712 C C . LEU A 1 93 ? 1.260 1.765 -4.013 1.00 88.69 93 LEU A C 1
ATOM 714 O O . LEU A 1 93 ? 1.359 0.922 -4.900 1.00 88.69 93 LEU A O 1
ATOM 718 N N . ALA A 1 94 ? 1.106 3.064 -4.273 1.00 91.06 94 ALA A N 1
ATOM 719 C CA . ALA A 1 94 ? 1.108 3.610 -5.625 1.00 91.06 94 ALA A CA 1
ATOM 720 C C . ALA A 1 94 ? 2.512 3.611 -6.255 1.00 91.06 94 ALA A C 1
ATOM 722 O O . ALA A 1 94 ? 2.651 3.353 -7.448 1.00 91.06 94 ALA A O 1
ATOM 723 N N . ALA A 1 95 ? 3.559 3.887 -5.478 1.00 90.56 95 ALA A N 1
ATOM 724 C CA . ALA A 1 95 ? 4.929 3.962 -5.981 1.00 90.56 95 ALA A CA 1
ATOM 725 C C . ALA A 1 95 ? 5.580 2.581 -6.172 1.00 90.56 95 ALA A C 1
ATOM 727 O O . ALA A 1 95 ? 6.435 2.424 -7.044 1.00 90.56 95 ALA A O 1
ATOM 728 N N . LEU A 1 96 ? 5.178 1.582 -5.381 1.00 90.19 96 LEU A N 1
ATOM 729 C CA . LEU A 1 96 ? 5.832 0.273 -5.326 1.00 90.19 96 LEU A CA 1
ATOM 730 C C . LEU A 1 96 ? 5.865 -0.473 -6.674 1.00 90.19 96 LEU A C 1
ATOM 732 O O . LEU A 1 96 ? 6.947 -0.938 -7.029 1.00 90.19 96 LEU A O 1
ATOM 736 N N . PRO A 1 97 ? 4.776 -0.557 -7.467 1.00 89.25 97 PRO A N 1
ATOM 737 C CA . PRO A 1 97 ? 4.818 -1.200 -8.783 1.00 89.25 97 PRO A CA 1
ATOM 738 C C . PRO A 1 97 ? 5.821 -0.541 -9.729 1.00 89.25 97 PRO A C 1
ATOM 740 O O . PRO A 1 97 ? 6.584 -1.228 -10.398 1.00 89.25 97 PRO A O 1
ATOM 743 N N . ILE A 1 98 ? 5.867 0.794 -9.742 1.00 91.50 98 ILE A N 1
ATOM 744 C CA . ILE A 1 98 ? 6.758 1.568 -10.615 1.00 91.50 98 ILE A CA 1
ATOM 745 C C . ILE A 1 98 ? 8.214 1.341 -10.212 1.00 91.50 98 ILE A C 1
ATOM 747 O O . ILE A 1 98 ? 9.045 0.996 -11.049 1.00 91.50 98 ILE A O 1
ATOM 751 N N . ALA A 1 99 ? 8.515 1.492 -8.922 1.00 91.31 99 ALA A N 1
ATOM 752 C CA . ALA A 1 99 ? 9.872 1.363 -8.417 1.00 91.31 99 ALA A CA 1
ATOM 753 C C . ALA A 1 99 ? 10.391 -0.082 -8.525 1.00 91.31 99 ALA A C 1
ATOM 755 O O . ALA A 1 99 ? 11.532 -0.297 -8.929 1.00 91.31 99 ALA A O 1
ATOM 756 N N . TYR A 1 100 ? 9.547 -1.082 -8.257 1.00 89.62 100 TYR A N 1
ATOM 757 C CA . TYR A 1 100 ? 9.906 -2.489 -8.427 1.00 89.62 100 TYR A CA 1
ATOM 758 C C . TYR A 1 100 ? 10.034 -2.887 -9.908 1.00 89.62 100 TYR A C 1
ATOM 760 O O . TYR A 1 100 ? 10.967 -3.602 -10.274 1.00 89.62 100 TYR A O 1
ATOM 768 N N . GLY A 1 101 ? 9.165 -2.364 -10.780 1.00 88.69 101 GLY A N 1
ATOM 769 C CA . GLY A 1 101 ? 9.270 -2.519 -12.233 1.00 88.69 101 GLY A CA 1
ATOM 770 C C . GLY A 1 101 ? 10.572 -1.942 -12.794 1.00 88.69 101 GLY A C 1
ATOM 771 O O . GLY A 1 101 ? 11.243 -2.611 -13.576 1.00 88.69 101 GLY A O 1
ATOM 772 N N . GLY A 1 102 ? 10.990 -0.762 -12.326 1.00 88.31 102 GLY A N 1
ATOM 773 C CA . GLY A 1 102 ? 12.271 -0.156 -12.702 1.00 88.31 102 GLY A CA 1
ATOM 774 C C . GLY A 1 102 ? 13.501 -0.939 -12.245 1.00 88.31 102 GLY A C 1
ATOM 775 O O . GLY A 1 102 ? 14.496 -0.991 -12.960 1.00 88.31 102 GLY A O 1
ATOM 776 N N . VAL A 1 103 ? 13.428 -1.635 -11.107 1.00 89.62 103 VAL A N 1
ATOM 777 C CA . VAL A 1 103 ? 14.484 -2.575 -10.682 1.00 89.62 103 VAL A CA 1
ATOM 778 C C . VAL A 1 103 ? 14.533 -3.826 -11.573 1.00 89.62 103 VAL A C 1
ATOM 780 O O . VAL A 1 103 ? 15.609 -4.398 -11.790 1.00 89.62 103 VAL A O 1
ATOM 783 N N . MET A 1 104 ? 13.381 -4.283 -12.063 1.00 88.50 104 MET A N 1
ATOM 784 C CA . MET A 1 104 ? 13.255 -5.501 -12.869 1.00 88.50 104 MET A CA 1
ATOM 785 C C . MET A 1 104 ? 13.530 -5.288 -14.361 1.00 88.50 104 MET A C 1
ATOM 787 O O . MET A 1 104 ? 13.804 -6.275 -15.038 1.00 88.50 104 MET A O 1
ATOM 791 N N . ALA A 1 105 ? 13.470 -4.053 -14.866 1.00 87.94 105 ALA A N 1
ATOM 792 C CA . ALA A 1 105 ? 13.724 -3.736 -16.270 1.00 87.94 105 ALA A CA 1
ATOM 793 C C . ALA A 1 105 ? 15.105 -4.241 -16.743 1.00 87.94 105 ALA A C 1
ATOM 795 O O . ALA A 1 105 ? 16.085 -4.176 -15.999 1.00 87.94 105 ALA A O 1
ATOM 796 N N . ASP A 1 106 ? 15.165 -4.763 -17.974 1.00 78.94 106 ASP A N 1
ATOM 797 C CA . ASP A 1 106 ? 16.413 -5.245 -18.593 1.00 78.94 106 ASP A CA 1
ATOM 798 C C . ASP A 1 106 ? 17.321 -4.108 -19.060 1.00 78.94 106 ASP A C 1
ATOM 800 O O . ASP A 1 106 ? 18.543 -4.226 -19.009 1.00 78.94 106 ASP A O 1
ATOM 804 N N . GLU A 1 107 ? 16.713 -3.015 -19.510 1.00 75.62 107 GLU A N 1
ATOM 805 C CA . GLU A 1 107 ? 17.386 -1.806 -19.969 1.00 75.62 107 GLU A CA 1
ATOM 806 C C . GLU A 1 107 ? 17.142 -0.668 -18.973 1.00 75.62 107 GLU A C 1
ATOM 808 O O . GLU A 1 107 ? 16.248 -0.752 -18.124 1.00 75.62 107 GLU A O 1
ATOM 813 N N . ASP A 1 108 ? 17.922 0.410 -19.080 1.00 79.31 108 ASP A N 1
ATOM 814 C CA . ASP A 1 108 ? 17.746 1.609 -18.258 1.00 79.31 108 ASP A CA 1
ATOM 815 C C . ASP A 1 108 ? 16.399 2.285 -18.580 1.00 79.31 108 ASP A C 1
ATOM 817 O O . ASP A 1 108 ? 16.276 3.159 -19.440 1.00 79.31 108 ASP A O 1
ATOM 821 N N . TRP A 1 109 ? 15.347 1.846 -17.888 1.00 80.44 109 TRP A N 1
ATOM 822 C CA . TRP A 1 109 ? 13.986 2.342 -18.043 1.00 80.44 109 TRP A CA 1
ATOM 823 C C . TRP A 1 109 ? 13.751 3.540 -17.118 1.00 80.44 109 TRP A C 1
ATOM 825 O O . TRP A 1 109 ? 13.682 3.378 -15.901 1.00 80.44 109 TRP A O 1
ATOM 835 N N . LEU A 1 110 ? 13.609 4.742 -17.698 1.00 85.88 110 LEU A N 1
ATOM 836 C CA . LEU A 1 110 ? 13.509 6.070 -17.047 1.00 85.88 110 LEU A CA 1
ATOM 837 C C . LEU A 1 110 ? 14.748 6.507 -16.249 1.00 85.88 110 LEU A C 1
ATOM 839 O O . LEU A 1 110 ? 15.168 7.657 -16.352 1.00 85.88 110 LEU A O 1
ATOM 843 N N . LEU A 1 111 ? 15.309 5.614 -15.440 1.00 88.94 111 LEU A N 1
ATOM 844 C CA . LEU A 1 111 ? 16.471 5.819 -14.585 1.00 88.94 111 LEU A CA 1
ATOM 845 C C . LEU A 1 111 ? 17.345 4.567 -14.636 1.00 88.94 111 LEU A C 1
ATOM 847 O O . LEU A 1 111 ? 16.871 3.478 -14.961 1.00 88.94 111 LEU A O 1
ATOM 851 N N . THR A 1 112 ? 18.613 4.710 -14.257 1.00 90.56 112 THR 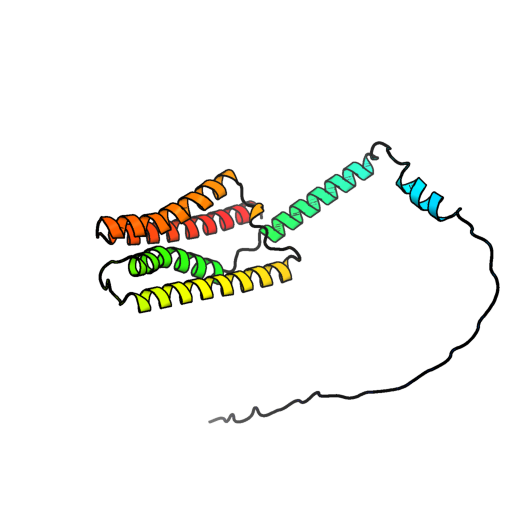A N 1
ATOM 852 C CA . THR A 1 112 ? 19.509 3.559 -14.166 1.00 90.56 112 THR A CA 1
ATOM 853 C C . THR A 1 112 ? 19.102 2.636 -13.022 1.00 90.56 112 THR A C 1
ATOM 855 O O . THR A 1 112 ? 18.593 3.068 -11.980 1.00 90.56 112 THR A O 1
ATOM 858 N N . ARG A 1 113 ? 19.363 1.337 -13.182 1.00 88.38 113 ARG A N 1
ATOM 859 C CA . ARG A 1 113 ? 18.997 0.315 -12.186 1.00 88.38 113 ARG A CA 1
ATOM 860 C C . ARG A 1 113 ? 19.447 0.625 -10.743 1.00 88.38 113 ARG A C 1
ATOM 862 O O . ARG A 1 113 ? 18.645 0.421 -9.827 1.00 88.38 113 ARG A O 1
ATOM 869 N N . PRO A 1 114 ? 20.667 1.147 -10.484 1.00 90.88 114 PRO A N 1
ATOM 870 C CA . PRO A 1 114 ? 21.083 1.522 -9.131 1.00 90.88 114 PRO A CA 1
ATOM 871 C C . PRO A 1 114 ? 20.233 2.644 -8.526 1.00 90.88 114 PRO A C 1
ATOM 873 O O . PRO A 1 114 ? 19.979 2.638 -7.322 1.00 90.88 114 PRO A O 1
ATOM 876 N N . VAL A 1 115 ? 19.757 3.583 -9.350 1.00 92.69 115 VAL A N 1
ATOM 877 C CA . VAL A 1 115 ? 18.873 4.663 -8.898 1.00 92.69 115 VAL A CA 1
ATOM 878 C C . VAL A 1 115 ? 17.518 4.090 -8.485 1.00 92.69 115 VAL A C 1
ATOM 880 O O . VAL A 1 115 ? 17.037 4.406 -7.398 1.00 92.69 115 VAL A O 1
ATOM 883 N N . TRP A 1 116 ? 16.941 3.179 -9.275 1.00 92.81 116 TRP A N 1
ATOM 884 C CA . TRP A 1 116 ? 15.705 2.484 -8.899 1.00 92.81 116 TRP A CA 1
ATOM 885 C C . TRP A 1 116 ? 15.842 1.668 -7.611 1.00 92.81 116 TRP A C 1
ATOM 887 O O . TRP A 1 116 ? 14.959 1.717 -6.753 1.00 92.81 116 TRP A O 1
ATOM 897 N N . MET A 1 117 ? 16.972 0.979 -7.431 1.00 91.06 117 MET A N 1
ATOM 898 C CA . MET A 1 117 ? 17.287 0.278 -6.182 1.00 91.06 117 MET A CA 1
ATOM 899 C C . MET A 1 117 ? 17.353 1.242 -4.993 1.00 91.06 117 MET A C 1
ATOM 901 O O . MET A 1 117 ? 16.750 0.974 -3.953 1.00 91.06 117 MET A O 1
ATOM 905 N N . GLY A 1 118 ? 18.030 2.383 -5.152 1.00 92.12 118 GLY A N 1
ATOM 906 C CA . GLY A 1 118 ? 18.090 3.427 -4.130 1.00 92.12 118 GLY A CA 1
ATOM 907 C C . GLY A 1 118 ? 16.704 3.955 -3.753 1.00 92.12 118 GLY A C 1
ATOM 908 O O . GLY A 1 118 ? 16.387 4.058 -2.568 1.00 92.12 118 GLY A O 1
ATOM 909 N N . ILE A 1 119 ? 15.848 4.208 -4.748 1.00 91.38 119 ILE A N 1
ATOM 910 C CA . ILE A 1 119 ? 14.457 4.637 -4.547 1.00 91.38 119 ILE A CA 1
ATOM 911 C C . ILE A 1 119 ? 13.662 3.574 -3.773 1.00 91.38 119 ILE A C 1
ATOM 913 O O . ILE A 1 119 ? 13.018 3.905 -2.778 1.00 91.38 119 ILE A O 1
ATOM 917 N N . MET A 1 120 ? 13.736 2.299 -4.167 1.00 89.38 120 MET A N 1
ATOM 918 C CA . MET A 1 120 ? 13.045 1.203 -3.470 1.00 89.38 120 MET A CA 1
ATOM 919 C C . MET A 1 120 ? 13.471 1.084 -2.004 1.00 89.38 120 MET A C 1
ATOM 921 O O . MET A 1 120 ? 12.619 0.943 -1.119 1.00 89.38 120 MET A O 1
ATOM 925 N N . VAL A 1 121 ? 14.776 1.172 -1.733 1.00 91.56 121 VAL A N 1
ATOM 926 C CA . VAL A 1 121 ? 15.315 1.136 -0.367 1.00 91.56 121 VAL A CA 1
ATOM 927 C C . VAL A 1 121 ? 14.821 2.337 0.436 1.00 91.56 121 VAL A C 1
ATOM 929 O O . VAL A 1 121 ? 14.321 2.156 1.545 1.00 91.56 121 VAL A O 1
ATOM 932 N N . ALA A 1 122 ? 14.894 3.546 -0.125 1.00 89.94 122 ALA A N 1
ATOM 933 C CA . ALA A 1 122 ? 14.458 4.768 0.546 1.00 89.94 122 ALA A CA 1
ATOM 934 C C . ALA A 1 122 ? 12.960 4.736 0.891 1.00 89.94 122 ALA A C 1
ATOM 936 O O . ALA A 1 122 ? 12.581 5.002 2.032 1.00 89.94 122 ALA A O 1
ATOM 937 N N . ILE A 1 123 ? 12.110 4.355 -0.068 1.00 85.44 123 ILE A N 1
ATOM 938 C CA . ILE A 1 123 ? 10.656 4.271 0.121 1.00 85.44 123 ILE A CA 1
ATOM 939 C C . ILE A 1 123 ? 10.303 3.189 1.161 1.00 85.44 123 ILE A C 1
ATOM 941 O O . ILE A 1 123 ? 9.436 3.404 2.009 1.00 85.44 123 ILE A O 1
ATOM 945 N N . THR A 1 124 ? 11.010 2.054 1.160 1.00 86.06 124 THR A N 1
ATOM 946 C CA . THR A 1 124 ? 10.821 0.981 2.154 1.00 86.06 124 THR A CA 1
ATOM 947 C C . THR A 1 124 ? 11.266 1.403 3.551 1.00 86.06 124 THR A C 1
ATOM 949 O O . THR A 1 124 ? 10.535 1.188 4.517 1.00 86.06 124 THR A O 1
ATOM 952 N N . ALA A 1 125 ? 12.427 2.049 3.677 1.00 88.31 125 ALA A N 1
ATOM 953 C CA . ALA A 1 125 ? 12.916 2.560 4.954 1.00 88.31 125 ALA A CA 1
ATOM 954 C C . ALA A 1 125 ? 11.961 3.609 5.543 1.00 88.31 125 ALA A C 1
ATOM 956 O O . ALA A 1 125 ? 11.625 3.544 6.727 1.00 88.31 125 ALA A O 1
ATOM 957 N N . LEU A 1 126 ? 11.465 4.528 4.706 1.00 87.19 126 LEU A N 1
ATOM 958 C CA . LEU A 1 126 ? 10.470 5.523 5.100 1.00 87.19 126 LEU A CA 1
ATOM 959 C C . LEU A 1 126 ? 9.182 4.857 5.599 1.00 87.19 126 LEU A C 1
ATOM 961 O O . LEU A 1 126 ? 8.673 5.220 6.659 1.00 87.19 126 LEU A O 1
ATOM 965 N N . TYR A 1 127 ? 8.683 3.852 4.876 1.00 82.88 127 TYR A N 1
ATOM 966 C CA . TYR A 1 127 ? 7.503 3.093 5.282 1.00 82.88 127 TYR A CA 1
ATOM 967 C C . TYR A 1 127 ? 7.684 2.415 6.647 1.00 82.88 127 TYR A C 1
ATOM 969 O O . TYR A 1 127 ? 6.835 2.569 7.526 1.00 82.88 127 TYR A O 1
ATOM 977 N N . VAL A 1 128 ? 8.806 1.721 6.861 1.00 86.38 128 VAL A N 1
ATOM 978 C CA . VAL A 1 128 ? 9.105 1.053 8.139 1.00 86.38 128 VAL A CA 1
ATOM 979 C C . VAL A 1 128 ? 9.214 2.064 9.281 1.00 86.38 128 VAL A C 1
ATOM 981 O O . VAL A 1 128 ? 8.652 1.836 10.353 1.00 86.38 128 VAL A O 1
ATOM 984 N N . ALA A 1 129 ? 9.882 3.200 9.061 1.00 85.44 129 ALA A N 1
ATOM 985 C CA . ALA A 1 129 ? 10.005 4.254 10.064 1.00 85.44 129 ALA A CA 1
ATOM 986 C C . ALA A 1 129 ? 8.633 4.819 10.466 1.00 85.44 129 ALA A C 1
ATOM 988 O O . ALA A 1 129 ? 8.328 4.947 11.652 1.00 85.44 129 ALA A O 1
ATOM 989 N N . LEU A 1 130 ? 7.771 5.097 9.488 1.00 81.69 130 LEU A N 1
ATOM 990 C CA . LEU A 1 130 ? 6.420 5.607 9.720 1.00 81.69 130 LEU A CA 1
ATOM 991 C C . LEU A 1 130 ? 5.520 4.581 10.408 1.00 81.69 130 LEU A C 1
ATOM 993 O O . LEU A 1 130 ? 4.749 4.943 11.297 1.00 81.69 130 LEU A O 1
ATOM 997 N N . LEU A 1 131 ? 5.653 3.302 10.052 1.00 80.75 131 LEU A N 1
ATOM 998 C CA . LEU A 1 131 ? 4.968 2.208 10.732 1.00 80.75 131 LEU A CA 1
ATOM 999 C C . LEU A 1 131 ? 5.416 2.092 12.191 1.00 80.75 131 LEU A C 1
ATOM 1001 O O . LEU A 1 131 ? 4.574 1.931 13.071 1.00 80.75 131 LEU A O 1
ATOM 1005 N N . ALA A 1 132 ? 6.712 2.237 12.469 1.00 83.94 132 ALA A N 1
ATOM 1006 C CA . ALA A 1 132 ? 7.234 2.238 13.832 1.00 83.94 132 ALA A CA 1
ATOM 1007 C C . ALA A 1 132 ? 6.703 3.430 14.646 1.00 83.94 132 ALA A C 1
ATOM 1009 O O . ALA A 1 132 ? 6.282 3.249 15.789 1.00 83.94 132 ALA A O 1
ATOM 1010 N N . VAL A 1 133 ? 6.656 4.630 14.056 1.00 83.19 133 VAL A N 1
ATOM 1011 C CA . VAL A 1 133 ? 6.065 5.823 14.689 1.00 83.19 133 VAL A CA 1
ATOM 1012 C C . VAL A 1 133 ? 4.579 5.610 14.973 1.00 83.19 133 VAL A C 1
ATOM 1014 O O . VAL A 1 133 ? 4.125 5.887 16.082 1.00 83.19 133 VAL A O 1
ATOM 1017 N N . ALA A 1 134 ? 3.828 5.071 14.012 1.00 76.00 134 ALA A N 1
ATOM 1018 C CA . ALA A 1 134 ? 2.410 4.776 14.184 1.00 76.00 134 ALA A CA 1
ATOM 1019 C C . ALA A 1 134 ? 2.177 3.715 15.271 1.00 76.00 134 ALA A C 1
ATOM 1021 O O . ALA A 1 134 ? 1.338 3.910 16.148 1.00 76.00 134 ALA A O 1
ATOM 1022 N N . ALA A 1 135 ? 2.956 2.631 15.270 1.00 76.75 135 ALA A N 1
ATOM 1023 C CA . ALA A 1 135 ? 2.877 1.575 16.276 1.00 76.75 135 ALA A CA 1
ATOM 1024 C C . ALA A 1 135 ? 3.252 2.081 17.678 1.00 76.75 135 ALA A C 1
ATOM 1026 O O . ALA A 1 135 ? 2.611 1.704 18.660 1.00 76.75 135 ALA A O 1
ATOM 1027 N N . LYS A 1 136 ? 4.254 2.962 17.782 1.00 78.94 136 LYS A N 1
ATOM 1028 C CA . LYS A 1 136 ? 4.642 3.603 19.044 1.00 78.94 136 LYS A CA 1
ATOM 1029 C C . LYS A 1 136 ? 3.536 4.523 19.559 1.00 78.94 136 LYS A C 1
ATOM 1031 O O . LYS A 1 136 ? 3.096 4.343 20.689 1.00 78.94 136 LYS A O 1
ATOM 1036 N N . ALA A 1 137 ? 3.036 5.432 18.722 1.00 75.38 137 ALA A N 1
ATOM 1037 C CA . ALA A 1 137 ? 1.945 6.337 19.084 1.00 75.38 137 ALA A CA 1
ATOM 1038 C C . ALA A 1 137 ? 0.666 5.572 19.469 1.00 75.38 137 ALA A C 1
ATOM 1040 O O . ALA A 1 137 ? -0.057 5.972 20.379 1.00 75.38 137 ALA A O 1
ATOM 1041 N N . TRP A 1 138 ? 0.396 4.446 18.805 1.00 71.81 138 TRP A N 1
ATOM 1042 C CA . TRP A 1 138 ? -0.697 3.547 19.159 1.00 71.81 138 TRP A CA 1
ATOM 1043 C C . TRP A 1 138 ? -0.509 2.923 20.540 1.00 71.81 138 TRP A C 1
ATOM 1045 O O . TRP A 1 138 ? -1.420 2.953 21.369 1.00 71.81 138 TRP A O 1
ATOM 1055 N N . ARG A 1 139 ? 0.680 2.370 20.801 1.00 74.12 139 ARG A N 1
ATOM 1056 C CA . ARG A 1 139 ? 1.009 1.744 22.083 1.00 74.12 139 ARG A CA 1
ATOM 1057 C C . ARG A 1 139 ? 0.942 2.750 23.230 1.00 74.12 139 ARG A C 1
ATOM 1059 O O . ARG A 1 139 ? 0.451 2.400 24.295 1.00 74.12 139 ARG A O 1
ATOM 1066 N N . GLU A 1 140 ? 1.388 3.984 23.008 1.00 76.94 140 GLU A N 1
ATOM 1067 C CA . GLU A 1 140 ? 1.300 5.072 23.991 1.00 76.94 140 GLU A CA 1
ATOM 1068 C C . GLU A 1 140 ? -0.152 5.451 24.308 1.00 76.94 140 GLU A C 1
ATOM 1070 O O . GLU A 1 140 ? -0.477 5.702 25.463 1.00 76.94 140 GLU A O 1
ATOM 1075 N N . LYS A 1 141 ? -1.041 5.453 23.306 1.00 67.56 141 LYS A N 1
ATOM 1076 C CA . LYS A 1 141 ? -2.457 5.811 23.492 1.00 67.56 141 LYS A CA 1
ATOM 1077 C C . LYS A 1 141 ? -3.309 4.694 24.083 1.00 67.56 141 LYS A C 1
ATOM 1079 O O . LYS A 1 141 ? -4.248 4.975 24.817 1.00 67.56 141 LYS A O 1
ATOM 1084 N N . THR A 1 142 ? -3.035 3.448 23.708 1.00 61.97 142 THR A N 1
ATOM 1085 C CA . THR A 1 142 ? -3.934 2.317 23.990 1.00 61.97 142 THR A CA 1
ATOM 1086 C C . THR A 1 142 ? -3.363 1.315 24.986 1.00 61.97 142 THR A C 1
ATOM 1088 O O . THR A 1 142 ? -4.090 0.446 25.453 1.00 61.97 142 THR A O 1
ATOM 1091 N N . GLY A 1 143 ? -2.063 1.382 25.294 1.00 63.94 143 GLY A N 1
ATOM 1092 C CA . GLY A 1 143 ? -1.367 0.401 26.133 1.00 63.94 143 GLY A CA 1
ATOM 1093 C C . GLY A 1 143 ? -1.192 -0.983 25.488 1.00 63.94 143 GLY A C 1
ATOM 1094 O O . GLY A 1 143 ? -0.498 -1.831 26.045 1.00 63.94 143 GLY A O 1
ATOM 1095 N N . VAL A 1 144 ? -1.766 -1.219 24.303 1.00 61.41 144 VAL A N 1
ATOM 1096 C CA . VAL A 1 144 ? -1.788 -2.518 23.614 1.00 61.41 144 VAL A CA 1
ATOM 1097 C C . VAL A 1 144 ? -0.990 -2.427 22.312 1.00 61.41 144 VAL A C 1
ATOM 1099 O O . VAL A 1 144 ? -0.997 -1.406 21.627 1.00 61.41 144 VAL A O 1
ATOM 1102 N N . ALA A 1 145 ? -0.274 -3.496 21.950 1.00 62.75 145 ALA A N 1
ATOM 1103 C CA . ALA A 1 145 ? 0.389 -3.578 20.649 1.00 62.75 145 ALA A CA 1
ATOM 1104 C C . ALA A 1 145 ? -0.650 -3.519 19.515 1.00 62.75 145 ALA A C 1
ATOM 1106 O O . ALA A 1 145 ? -1.728 -4.098 19.638 1.00 62.75 145 ALA A O 1
ATOM 1107 N N . LEU A 1 146 ? -0.325 -2.834 18.415 1.00 59.19 146 LEU A N 1
ATOM 1108 C CA . LEU A 1 146 ? -1.203 -2.675 17.253 1.00 59.19 146 LEU A CA 1
ATOM 1109 C C . LEU A 1 146 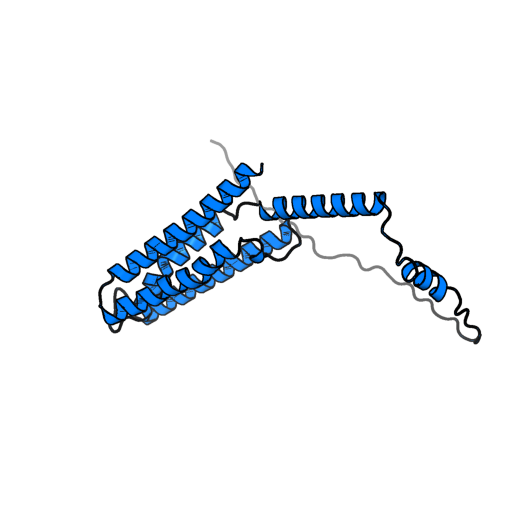? -1.675 -4.053 16.750 1.00 59.19 146 LEU A C 1
ATOM 1111 O O . LEU A 1 146 ? -0.925 -4.780 16.098 1.00 59.19 146 LEU A O 1
ATOM 1115 N N . ARG A 1 147 ? -2.913 -4.443 17.077 1.00 57.56 147 ARG A N 1
ATOM 1116 C CA . ARG A 1 147 ? -3.498 -5.704 16.615 1.00 57.56 147 ARG A CA 1
ATOM 1117 C C . ARG A 1 147 ? -4.149 -5.471 15.260 1.00 57.56 147 ARG A C 1
ATOM 1119 O O . ARG A 1 147 ? -5.283 -5.019 15.175 1.00 57.56 147 ARG A O 1
ATOM 1126 N N . LEU A 1 148 ? -3.450 -5.869 14.200 1.00 55.16 148 LEU A N 1
ATOM 1127 C CA . LEU A 1 148 ? -4.034 -6.016 12.859 1.00 55.16 148 LEU A CA 1
ATOM 1128 C C . LEU A 1 148 ? -5.129 -7.110 12.805 1.00 55.16 148 LEU A C 1
ATOM 1130 O O . LEU A 1 148 ? -5.834 -7.236 11.811 1.00 55.16 148 LEU A O 1
ATOM 1134 N N . ASP A 1 149 ? -5.288 -7.885 13.883 1.00 48.28 149 ASP A N 1
ATOM 1135 C CA . ASP A 1 149 ? -6.171 -9.055 14.001 1.00 48.28 149 ASP A CA 1
ATOM 1136 C C . ASP A 1 149 ? -7.651 -8.712 14.284 1.00 48.28 149 ASP A C 1
ATOM 1138 O O . ASP A 1 149 ? -8.499 -9.598 14.324 1.00 48.28 149 ASP A O 1
ATOM 1142 N N . VAL A 1 150 ? -7.993 -7.430 14.475 1.00 53.31 150 VAL A N 1
ATOM 1143 C CA . VAL A 1 150 ? -9.391 -6.988 14.701 1.00 53.31 150 VAL A CA 1
ATOM 1144 C C . VAL A 1 150 ? -10.160 -6.824 13.378 1.00 53.31 150 VAL A C 1
ATOM 1146 O O . VAL A 1 150 ? -11.364 -6.580 13.361 1.00 53.31 150 VAL A O 1
ATOM 1149 N N . LEU A 1 151 ? -9.484 -6.988 12.240 1.00 54.00 151 LEU A N 1
ATOM 1150 C CA . LEU A 1 151 ? -10.106 -6.887 10.927 1.00 54.00 151 LEU A CA 1
ATOM 1151 C C . LEU A 1 151 ? -10.809 -8.190 10.518 1.00 54.00 151 LEU A C 1
ATOM 1153 O O . LEU A 1 151 ? -10.219 -9.266 10.639 1.00 54.00 151 LEU A O 1
ATOM 1157 N N . PRO A 1 152 ? -12.048 -8.126 9.988 1.00 58.78 152 PRO A N 1
ATOM 1158 C CA . PRO A 1 152 ? -12.802 -9.306 9.585 1.00 58.78 152 PRO A CA 1
ATOM 1159 C C . PRO A 1 152 ? -12.021 -10.118 8.548 1.00 58.78 152 PRO A C 1
ATOM 1161 O O . PRO A 1 152 ? -11.911 -9.722 7.389 1.00 58.78 152 PRO A O 1
ATOM 1164 N N . LYS A 1 153 ? -11.525 -11.293 8.965 1.00 60.19 153 LYS A N 1
ATOM 1165 C CA . LYS A 1 153 ? -10.608 -12.162 8.197 1.00 60.19 153 LYS A CA 1
ATOM 1166 C C . LYS A 1 153 ? -11.064 -12.440 6.763 1.00 60.19 153 LYS A C 1
ATOM 1168 O O . LYS A 1 153 ? -10.233 -12.611 5.880 1.00 60.19 153 LYS A O 1
ATOM 1173 N N . ARG A 1 154 ? -12.378 -12.446 6.516 1.00 60.47 154 ARG A N 1
ATOM 1174 C CA . ARG A 1 154 ? -12.969 -12.654 5.184 1.00 60.47 154 ARG A CA 1
ATOM 1175 C C . ARG A 1 154 ? -12.680 -11.518 4.197 1.00 60.47 154 ARG A C 1
ATOM 1177 O O . ARG A 1 154 ? -12.597 -11.784 3.007 1.00 60.47 154 ARG A O 1
ATOM 1184 N N . ALA A 1 155 ? -12.516 -10.285 4.674 1.00 64.50 155 ALA A N 1
ATOM 1185 C CA . ALA A 1 155 ? -12.177 -9.129 3.845 1.00 64.50 155 ALA A CA 1
ATOM 1186 C C . ALA A 1 155 ? -10.661 -8.885 3.797 1.00 64.50 155 ALA A C 1
ATOM 1188 O O . ALA A 1 155 ? -10.124 -8.517 2.755 1.00 64.50 155 ALA A O 1
ATOM 1189 N N . THR A 1 156 ? -9.953 -9.135 4.902 1.00 64.88 156 THR A N 1
ATOM 1190 C CA . THR A 1 156 ? -8.504 -8.908 4.992 1.00 64.88 156 THR A CA 1
ATOM 1191 C C . THR A 1 156 ? -7.685 -9.984 4.286 1.00 64.88 156 THR A C 1
ATOM 1193 O O . THR A 1 156 ? -6.669 -9.649 3.695 1.00 64.88 156 THR A O 1
ATOM 1196 N N . ALA A 1 157 ? -8.105 -11.255 4.298 1.00 69.88 157 ALA A N 1
ATOM 1197 C CA . ALA A 1 157 ? -7.356 -12.344 3.661 1.00 69.88 157 ALA A CA 1
ATOM 1198 C C . ALA A 1 157 ? -7.180 -12.189 2.134 1.00 69.88 157 ALA A C 1
ATOM 1200 O O . ALA A 1 157 ? -6.038 -12.251 1.674 1.00 69.88 157 ALA A O 1
ATOM 1201 N N . PRO A 1 158 ? -8.236 -11.944 1.328 1.00 69.75 158 PRO A N 1
ATOM 1202 C CA . PRO A 1 158 ? -8.058 -11.740 -0.109 1.00 69.75 158 PRO A CA 1
ATOM 1203 C C . PRO A 1 158 ? -7.255 -10.473 -0.411 1.00 69.75 158 PRO A C 1
ATOM 1205 O O . PRO A 1 158 ? -6.516 -10.452 -1.386 1.00 69.75 158 PRO A O 1
ATOM 1208 N N . LEU A 1 159 ? -7.334 -9.443 0.436 1.00 71.75 159 LEU A N 1
ATOM 1209 C CA . LEU A 1 159 ? -6.530 -8.233 0.278 1.00 71.75 159 LEU A CA 1
ATOM 1210 C C . LEU A 1 159 ? -5.050 -8.487 0.610 1.00 71.75 159 LEU A C 1
ATOM 1212 O O . LEU A 1 159 ? -4.171 -8.047 -0.121 1.00 71.75 159 LEU A O 1
ATOM 1216 N N . ALA A 1 160 ? -4.775 -9.231 1.681 1.00 74.69 160 ALA A N 1
ATOM 1217 C CA . ALA A 1 160 ? -3.425 -9.535 2.149 1.00 74.69 160 ALA A CA 1
ATOM 1218 C C . ALA A 1 160 ? -2.646 -10.433 1.184 1.00 74.69 160 ALA A C 1
ATOM 1220 O O . ALA A 1 160 ? -1.423 -10.375 1.167 1.00 74.69 160 ALA A O 1
ATOM 1221 N N . VAL A 1 161 ? -3.339 -11.245 0.385 1.00 80.69 161 VAL A N 1
ATOM 1222 C CA . VAL A 1 161 ? -2.715 -12.077 -0.653 1.00 80.69 161 VAL A CA 1
ATOM 1223 C C . VAL A 1 161 ? -2.810 -11.402 -2.019 1.00 80.69 161 VAL A C 1
ATOM 1225 O O . VAL A 1 161 ? -1.806 -11.238 -2.705 1.00 80.69 161 VAL A O 1
ATOM 1228 N N . GLY A 1 162 ? -4.004 -10.951 -2.400 1.00 82.94 162 GLY A N 1
ATOM 1229 C CA . GLY A 1 162 ? -4.277 -10.397 -3.720 1.00 82.94 162 GLY A CA 1
ATOM 1230 C C . GLY A 1 162 ? -3.552 -9.084 -3.982 1.00 82.94 162 GLY A C 1
ATOM 1231 O O . GLY A 1 162 ? -3.031 -8.899 -5.078 1.00 82.94 162 GLY A O 1
ATOM 1232 N N . LEU A 1 163 ? -3.455 -8.193 -2.989 1.00 84.00 163 LEU A N 1
ATOM 1233 C CA . LEU A 1 163 ? -2.778 -6.913 -3.182 1.00 84.00 163 LEU A CA 1
ATOM 1234 C C . LEU A 1 163 ? -1.271 -7.114 -3.419 1.00 84.00 163 LEU A C 1
ATOM 1236 O O . LEU A 1 163 ? -0.799 -6.652 -4.456 1.00 84.00 163 LEU A O 1
ATOM 1240 N N . PRO A 1 164 ? -0.512 -7.864 -2.589 1.00 84.69 164 PRO A N 1
ATOM 1241 C CA . PRO A 1 164 ? 0.880 -8.177 -2.913 1.00 84.69 164 PRO A CA 1
ATOM 1242 C C . PRO A 1 164 ? 1.043 -8.900 -4.251 1.00 84.69 164 PRO A C 1
ATOM 1244 O O . PRO A 1 164 ? 1.946 -8.553 -5.010 1.00 84.69 164 PRO A O 1
ATOM 1247 N N . SER A 1 165 ? 0.161 -9.852 -4.579 1.00 88.44 165 SER A N 1
ATOM 1248 C CA . SER A 1 165 ? 0.211 -10.554 -5.866 1.00 88.44 165 SER A CA 1
ATOM 1249 C C . SER A 1 165 ? 0.026 -9.613 -7.057 1.00 88.44 165 SER A C 1
ATOM 1251 O O . SER A 1 165 ? 0.756 -9.745 -8.032 1.00 88.44 165 SER A O 1
ATOM 1253 N N . ILE A 1 166 ? -0.895 -8.647 -6.988 1.00 88.88 166 ILE A N 1
ATOM 1254 C CA . ILE A 1 166 ? -1.101 -7.650 -8.051 1.00 88.88 166 ILE A CA 1
ATOM 1255 C C . ILE A 1 166 ? 0.109 -6.718 -8.151 1.00 88.88 166 ILE A C 1
ATOM 1257 O O . ILE A 1 166 ? 0.620 -6.488 -9.246 1.00 88.88 166 ILE A O 1
ATOM 1261 N N . LEU A 1 167 ? 0.593 -6.205 -7.017 1.00 87.00 167 LEU A N 1
ATOM 1262 C CA . LEU A 1 167 ? 1.705 -5.255 -6.992 1.00 87.00 167 LEU A CA 1
ATOM 1263 C C . LEU A 1 167 ? 2.991 -5.888 -7.541 1.00 87.00 167 LEU A C 1
ATOM 1265 O O . LEU A 1 167 ? 3.616 -5.324 -8.436 1.00 87.00 167 LEU A O 1
ATOM 1269 N N . VAL A 1 168 ? 3.348 -7.084 -7.070 1.00 88.94 168 VAL A N 1
ATOM 1270 C CA . VAL A 1 168 ? 4.549 -7.810 -7.515 1.00 88.94 168 VAL A CA 1
ATOM 1271 C C . VAL A 1 168 ? 4.353 -8.392 -8.916 1.00 88.94 168 VAL A C 1
ATOM 1273 O O . VAL A 1 168 ? 5.223 -8.250 -9.774 1.00 88.94 168 VAL A O 1
ATOM 1276 N N . GLY A 1 169 ? 3.198 -9.005 -9.182 1.00 88.69 169 GLY A N 1
ATOM 1277 C CA . GLY A 1 169 ? 2.879 -9.626 -10.468 1.00 88.69 169 GLY A CA 1
ATOM 1278 C C . GLY A 1 169 ? 2.869 -8.633 -11.629 1.00 88.69 169 GLY A C 1
ATOM 1279 O O . GLY A 1 169 ? 3.264 -8.990 -12.736 1.00 88.69 169 GLY A O 1
ATOM 1280 N N . SER A 1 170 ? 2.508 -7.371 -11.380 1.00 91.06 170 SER A N 1
ATOM 1281 C CA . SER A 1 170 ? 2.562 -6.320 -12.402 1.00 91.06 170 SER A CA 1
ATOM 1282 C C . SER A 1 170 ? 3.978 -6.040 -12.909 1.00 91.06 170 SER A C 1
ATOM 1284 O O . SER A 1 170 ? 4.154 -5.817 -14.105 1.00 91.06 170 SER 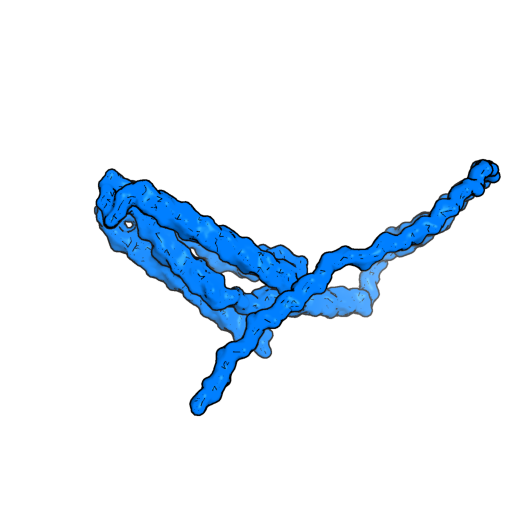A O 1
ATOM 1286 N N . ALA A 1 171 ? 4.993 -6.122 -12.043 1.00 89.38 171 ALA A N 1
ATOM 1287 C CA . ALA A 1 171 ? 6.388 -5.956 -12.442 1.00 89.38 171 ALA A CA 1
ATOM 1288 C C . ALA A 1 171 ? 6.876 -7.127 -13.300 1.00 89.38 171 ALA A C 1
ATOM 1290 O O . ALA A 1 171 ? 7.588 -6.909 -14.278 1.00 89.38 171 ALA A O 1
ATOM 1291 N N . PHE A 1 172 ? 6.431 -8.351 -13.001 1.00 89.25 172 PHE A N 1
ATOM 1292 C CA . PHE A 1 172 ? 6.674 -9.503 -13.872 1.00 89.25 172 PHE A CA 1
ATOM 1293 C C . PHE A 1 172 ? 5.978 -9.335 -15.227 1.00 89.25 172 PHE A C 1
ATOM 1295 O O . PHE A 1 172 ? 6.613 -9.499 -16.265 1.00 89.25 172 PHE A O 1
ATOM 1302 N N . ALA A 1 173 ? 4.699 -8.950 -15.242 1.00 90.75 173 ALA A N 1
ATOM 1303 C CA . ALA A 1 173 ? 3.970 -8.697 -16.483 1.00 90.75 173 ALA A CA 1
ATOM 1304 C C . ALA A 1 173 ? 4.650 -7.607 -17.326 1.00 90.75 173 ALA A C 1
ATOM 1306 O O . ALA A 1 173 ? 4.853 -7.797 -18.524 1.00 90.75 173 ALA A O 1
ATOM 1307 N N . PHE A 1 174 ? 5.081 -6.505 -16.708 1.00 91.81 174 PHE A N 1
ATOM 1308 C CA . PHE A 1 174 ? 5.883 -5.469 -17.358 1.00 91.81 174 PHE A CA 1
ATOM 1309 C C . PHE A 1 174 ? 7.189 -6.031 -17.927 1.00 91.81 174 PHE A C 1
ATOM 1311 O O . PHE A 1 174 ? 7.493 -5.800 -19.092 1.00 91.81 174 PHE A O 1
ATOM 1318 N N . ARG A 1 175 ? 7.923 -6.832 -17.152 1.00 88.69 175 ARG A N 1
ATOM 1319 C CA . ARG A 1 175 ? 9.187 -7.437 -17.582 1.00 88.69 175 ARG A CA 1
ATOM 1320 C C . ARG A 1 175 ? 9.044 -8.342 -18.811 1.00 88.69 175 ARG A C 1
ATOM 1322 O O . ARG A 1 175 ? 9.960 -8.384 -19.631 1.00 88.69 175 ARG A O 1
ATOM 1329 N N . PHE A 1 176 ? 7.931 -9.064 -18.940 1.00 90.62 176 PHE A N 1
ATOM 1330 C CA . PHE A 1 176 ? 7.681 -9.957 -20.080 1.00 90.62 176 PHE A CA 1
ATOM 1331 C C . PHE A 1 176 ? 7.028 -9.263 -21.278 1.00 90.62 176 PHE A C 1
ATOM 1333 O O . PHE A 1 176 ? 7.237 -9.683 -22.410 1.00 90.62 176 PHE A O 1
ATOM 1340 N N . THR A 1 177 ? 6.223 -8.226 -21.045 1.00 91.50 177 THR A N 1
ATOM 1341 C CA . THR A 1 177 ? 5.459 -7.550 -22.110 1.00 91.50 177 THR A CA 1
ATOM 1342 C C . THR A 1 177 ? 6.094 -6.246 -22.588 1.00 91.50 177 THR A C 1
ATOM 1344 O O . THR A 1 177 ? 5.709 -5.739 -23.636 1.00 91.50 177 THR A O 1
ATOM 1347 N N . GLY A 1 178 ? 7.006 -5.659 -21.809 1.00 87.62 178 GLY A N 1
ATOM 1348 C CA . GLY A 1 178 ? 7.558 -4.318 -22.024 1.00 87.62 178 GLY A CA 1
ATOM 1349 C C . GLY A 1 178 ? 6.550 -3.178 -21.828 1.00 87.62 178 GLY A C 1
ATOM 1350 O O . GLY A 1 178 ? 6.914 -2.010 -21.952 1.00 87.62 178 GLY A O 1
ATOM 1351 N N . TRP A 1 179 ? 5.279 -3.474 -21.524 1.00 92.00 179 TRP A N 1
ATOM 1352 C CA . TRP A 1 179 ? 4.223 -2.467 -21.482 1.00 92.00 179 TRP A CA 1
ATOM 1353 C C . TRP A 1 179 ? 4.066 -1.866 -20.076 1.00 92.00 179 TRP A C 1
ATOM 1355 O O . TRP A 1 179 ? 3.634 -2.566 -19.154 1.00 92.00 179 TRP A O 1
ATOM 1365 N N . PRO A 1 180 ? 4.342 -0.561 -19.876 1.00 89.81 180 PRO A N 1
ATOM 1366 C CA . PRO A 1 180 ? 4.269 0.068 -18.555 1.00 89.81 180 PRO A CA 1
ATOM 1367 C C . PRO A 1 180 ? 2.835 0.206 -18.019 1.00 89.81 180 PRO A C 1
ATOM 1369 O O . PRO A 1 180 ? 2.647 0.516 -16.842 1.00 89.81 180 PRO A O 1
ATOM 1372 N N . GLY A 1 181 ? 1.816 -0.056 -18.849 1.00 92.38 181 GLY A N 1
ATOM 1373 C CA . GLY A 1 181 ? 0.409 -0.035 -18.444 1.00 92.38 181 GLY A CA 1
ATOM 1374 C C . GLY A 1 181 ? 0.100 -0.966 -17.267 1.00 92.38 181 GLY A C 1
ATOM 1375 O O . GLY A 1 181 ? -0.714 -0.609 -16.418 1.00 92.38 181 GLY A O 1
ATOM 1376 N N . TRP A 1 182 ? 0.805 -2.098 -17.146 1.00 93.12 182 TRP A N 1
ATOM 1377 C CA . TRP A 1 182 ? 0.668 -3.014 -16.005 1.00 93.12 182 TRP A CA 1
ATOM 1378 C C . TRP A 1 182 ? 1.041 -2.363 -14.672 1.00 93.12 182 TRP A C 1
ATOM 1380 O O . TRP A 1 182 ? 0.337 -2.545 -13.679 1.00 93.12 182 TRP A O 1
ATOM 1390 N N . LEU A 1 183 ? 2.117 -1.574 -14.661 1.00 91.75 183 LEU A N 1
ATOM 1391 C CA . LEU A 1 183 ? 2.604 -0.889 -13.465 1.00 91.75 183 LEU A CA 1
ATOM 1392 C C . LEU A 1 183 ? 1.630 0.211 -13.052 1.00 91.75 183 LEU A C 1
ATOM 1394 O O . LEU A 1 183 ? 1.240 0.284 -11.891 1.00 91.75 183 LEU A O 1
ATOM 1398 N N . LEU A 1 184 ? 1.173 1.015 -14.019 1.00 91.88 184 LEU A N 1
ATOM 1399 C CA . LEU A 1 184 ? 0.200 2.082 -13.779 1.00 91.88 184 LEU A CA 1
ATOM 1400 C C . LEU A 1 184 ? -1.127 1.529 -13.251 1.00 91.88 184 LEU A C 1
ATOM 1402 O O . LEU A 1 184 ? -1.674 2.061 -12.285 1.00 91.88 184 LEU A O 1
ATOM 1406 N N . ALA A 1 185 ? -1.627 0.439 -13.838 1.00 92.56 185 ALA A N 1
ATOM 1407 C CA . ALA A 1 185 ? -2.840 -0.220 -13.369 1.00 92.56 185 ALA A CA 1
ATOM 1408 C C . ALA A 1 185 ? -2.683 -0.718 -11.925 1.00 92.56 185 ALA A C 1
ATOM 1410 O O . ALA A 1 185 ? -3.542 -0.446 -11.085 1.00 92.56 185 ALA A O 1
ATOM 1411 N N . ALA A 1 186 ? -1.570 -1.384 -11.605 1.00 92.12 186 ALA A N 1
ATOM 1412 C CA . ALA A 1 186 ? -1.295 -1.846 -10.248 1.00 92.12 186 ALA A CA 1
ATOM 1413 C C . ALA A 1 186 ? -1.154 -0.688 -9.247 1.00 92.12 186 ALA A C 1
ATOM 1415 O O . ALA A 1 186 ? -1.678 -0.785 -8.138 1.00 92.12 186 ALA A O 1
ATOM 1416 N N . SER A 1 187 ? -0.532 0.426 -9.643 1.00 92.12 187 SER A N 1
ATOM 1417 C CA . SER A 1 187 ? -0.437 1.641 -8.826 1.00 92.12 187 SER A CA 1
ATOM 1418 C C . SER A 1 187 ? -1.813 2.225 -8.507 1.00 92.12 187 SER A C 1
ATOM 1420 O O . SER A 1 187 ? -2.093 2.556 -7.353 1.00 92.12 187 SER A O 1
ATOM 1422 N N . VAL A 1 188 ? -2.697 2.311 -9.506 1.00 93.69 188 VAL A N 1
ATOM 1423 C CA . VAL A 1 188 ? -4.074 2.799 -9.328 1.00 93.69 188 VAL A CA 1
ATOM 1424 C C . VAL A 1 188 ? -4.877 1.855 -8.434 1.00 93.69 188 VAL A C 1
ATOM 1426 O O . VAL A 1 188 ? -5.555 2.321 -7.519 1.00 93.69 188 VAL A O 1
ATOM 1429 N N . ILE A 1 189 ? -4.770 0.538 -8.641 1.00 91.69 189 ILE A N 1
ATOM 1430 C CA . ILE A 1 189 ? -5.439 -0.467 -7.801 1.00 91.69 189 ILE A CA 1
ATOM 1431 C C . ILE A 1 189 ? -4.939 -0.375 -6.353 1.00 91.69 189 ILE A C 1
ATOM 1433 O O . ILE A 1 189 ? -5.752 -0.370 -5.430 1.00 91.69 189 ILE A O 1
ATOM 1437 N N . GLY A 1 190 ? -3.626 -0.245 -6.146 1.00 87.88 190 GLY A N 1
ATOM 1438 C CA . GLY A 1 190 ? -3.014 -0.062 -4.830 1.00 87.88 190 GLY A CA 1
ATOM 1439 C C . GLY A 1 190 ? -3.541 1.173 -4.102 1.00 87.88 190 GLY A C 1
ATOM 1440 O O . GLY A 1 190 ? -3.968 1.084 -2.947 1.00 87.88 190 GLY A O 1
ATOM 1441 N N . ALA A 1 191 ? -3.584 2.310 -4.799 1.00 89.69 191 ALA A N 1
ATOM 1442 C CA . ALA A 1 191 ? -4.121 3.551 -4.253 1.00 89.69 191 ALA A CA 1
ATOM 1443 C C . ALA A 1 191 ? -5.617 3.433 -3.919 1.00 89.69 191 ALA A C 1
ATOM 1445 O O . ALA A 1 191 ? -6.036 3.782 -2.814 1.00 89.69 191 ALA A O 1
ATOM 1446 N N . ALA A 1 192 ? -6.418 2.891 -4.841 1.00 89.81 192 ALA A N 1
ATOM 1447 C CA . ALA A 1 192 ? -7.854 2.711 -4.658 1.00 89.81 192 ALA A CA 1
ATOM 1448 C C . ALA A 1 192 ? -8.174 1.760 -3.495 1.00 89.81 192 ALA A C 1
ATOM 1450 O O . ALA A 1 192 ? -9.067 2.049 -2.698 1.00 89.81 192 ALA A O 1
ATOM 1451 N N . ALA A 1 193 ? -7.421 0.665 -3.352 1.00 87.44 193 ALA A N 1
ATOM 1452 C CA . ALA A 1 193 ? -7.562 -0.269 -2.241 1.00 87.44 193 ALA A CA 1
ATOM 1453 C C . ALA A 1 193 ? -7.270 0.406 -0.892 1.00 87.44 193 ALA A C 1
ATOM 1455 O O . ALA A 1 193 ? -8.056 0.264 0.045 1.00 87.44 193 ALA A O 1
ATOM 1456 N N . SER A 1 194 ? -6.189 1.192 -0.810 1.00 85.75 194 SER A N 1
ATOM 1457 C CA . SER A 1 194 ? -5.845 1.964 0.391 1.00 85.75 194 SER A CA 1
ATOM 1458 C C . SER A 1 194 ? -6.957 2.951 0.760 1.00 85.75 194 SER A C 1
ATOM 1460 O O . SER A 1 194 ? -7.457 2.947 1.888 1.00 85.75 194 SER A O 1
ATOM 1462 N N . VAL A 1 195 ? -7.401 3.766 -0.206 1.00 86.38 195 VAL A N 1
ATOM 1463 C CA . VAL A 1 195 ? -8.472 4.758 -0.012 1.00 86.38 195 VAL A CA 1
ATOM 1464 C C . VAL A 1 195 ? -9.777 4.083 0.404 1.00 86.38 195 VAL A C 1
ATOM 1466 O O . VAL A 1 195 ? -10.411 4.512 1.367 1.00 86.38 195 VAL A O 1
ATOM 1469 N N . GLY A 1 196 ? -10.169 3.007 -0.279 1.00 84.81 196 GLY A N 1
ATOM 1470 C CA . GLY A 1 196 ? -11.379 2.249 0.031 1.00 84.81 196 GLY A CA 1
ATOM 1471 C C . GLY A 1 196 ? -11.357 1.683 1.448 1.00 84.81 196 GLY A C 1
ATOM 1472 O O . GLY A 1 196 ? -12.350 1.790 2.166 1.00 84.81 196 GLY A O 1
ATOM 1473 N N . PHE A 1 197 ? -10.209 1.161 1.882 1.00 80.81 197 PHE A N 1
ATOM 1474 C CA . PHE A 1 197 ? -10.021 0.665 3.241 1.00 80.81 197 PHE A CA 1
ATOM 1475 C C . PHE A 1 197 ? -10.164 1.775 4.286 1.00 80.81 197 PHE A C 1
ATOM 1477 O O . PHE A 1 197 ? -10.890 1.613 5.267 1.00 80.81 197 PHE A O 1
ATOM 1484 N N . HIS A 1 198 ? -9.533 2.928 4.055 1.00 81.56 198 HIS A N 1
ATOM 1485 C CA . HIS A 1 198 ? -9.646 4.079 4.947 1.00 81.56 198 HIS A CA 1
ATOM 1486 C C . HIS A 1 198 ? -11.088 4.597 5.038 1.00 81.56 198 HIS A C 1
ATOM 1488 O O . HIS A 1 198 ? -11.592 4.837 6.134 1.00 81.56 198 HIS A O 1
ATOM 1494 N N . LEU A 1 199 ? -11.797 4.702 3.909 1.00 84.12 199 LEU A N 1
ATOM 1495 C CA . LEU A 1 199 ? -13.202 5.115 3.892 1.00 84.12 199 LEU A CA 1
ATOM 1496 C C . LEU A 1 199 ? -14.115 4.099 4.586 1.00 84.12 199 LEU A C 1
ATOM 1498 O O . LEU A 1 199 ? -15.017 4.503 5.319 1.00 84.12 199 LEU A O 1
ATOM 1502 N N . ALA A 1 200 ? -13.897 2.798 4.378 1.00 80.94 200 ALA A N 1
ATOM 1503 C CA . ALA A 1 200 ? -14.646 1.745 5.060 1.00 80.94 200 ALA A CA 1
ATOM 1504 C C . ALA A 1 200 ? -14.436 1.811 6.579 1.00 80.94 200 ALA A C 1
ATOM 1506 O O . ALA A 1 200 ? -15.408 1.763 7.330 1.00 80.94 200 ALA A O 1
ATOM 1507 N N . PHE A 1 201 ? -13.190 2.008 7.017 1.00 74.81 201 PHE A N 1
ATOM 1508 C CA . PHE A 1 201 ? -12.834 2.208 8.419 1.00 74.81 201 PHE A CA 1
ATOM 1509 C C . PHE A 1 201 ? -13.553 3.431 9.012 1.00 74.81 201 PHE A C 1
ATOM 1511 O O . PHE A 1 201 ? -14.264 3.315 10.007 1.00 74.81 201 PHE A O 1
ATOM 1518 N N . VAL A 1 202 ? -13.469 4.594 8.355 1.00 75.94 202 VAL A N 1
ATOM 1519 C CA . VAL A 1 202 ? -14.166 5.815 8.799 1.00 75.94 202 VAL A CA 1
ATOM 1520 C C . VAL A 1 202 ? -15.685 5.608 8.858 1.00 75.94 202 VAL A C 1
ATOM 1522 O O . VAL A 1 202 ? -16.327 6.058 9.806 1.00 75.94 202 VAL A O 1
ATOM 1525 N N . ARG A 1 203 ? -16.278 4.912 7.878 1.00 78.88 203 ARG A N 1
ATOM 1526 C CA . ARG A 1 203 ? -17.721 4.609 7.858 1.00 78.88 203 ARG A CA 1
ATOM 1527 C C . ARG A 1 203 ? -18.147 3.706 9.015 1.00 78.88 203 ARG A C 1
ATOM 1529 O O . ARG A 1 203 ? -19.145 4.014 9.657 1.00 78.88 203 ARG A O 1
ATOM 1536 N N . LEU A 1 204 ? -17.396 2.640 9.297 1.00 70.12 204 LEU A N 1
ATOM 1537 C CA . LEU A 1 204 ? -17.656 1.735 10.425 1.00 70.12 204 LEU A CA 1
ATOM 1538 C C . LEU A 1 204 ? -17.671 2.489 11.761 1.00 70.12 204 LEU A C 1
ATOM 1540 O O . LEU A 1 204 ? -18.552 2.260 12.588 1.00 70.12 204 LEU A O 1
ATOM 1544 N N . HIS A 1 205 ? -16.754 3.439 11.945 1.00 64.38 205 HIS A N 1
ATOM 1545 C CA . HIS A 1 205 ? -16.690 4.221 13.179 1.00 64.38 205 HIS A CA 1
ATOM 1546 C C . HIS A 1 205 ? -17.755 5.309 13.279 1.00 64.38 205 HIS A C 1
ATOM 1548 O O . HIS A 1 205 ? -18.268 5.529 14.369 1.00 64.38 205 HIS A O 1
ATOM 1554 N N . ARG A 1 206 ? -18.169 5.931 12.166 1.00 66.12 206 ARG A N 1
ATOM 1555 C CA . ARG A 1 206 ? -19.321 6.853 12.181 1.00 66.12 206 ARG A CA 1
ATOM 1556 C C . ARG A 1 206 ? -20.651 6.149 12.444 1.00 66.12 206 ARG A C 1
ATOM 1558 O O . ARG A 1 206 ? -21.543 6.779 12.981 1.00 66.12 206 ARG A O 1
ATOM 1565 N N . ALA A 1 207 ? -20.796 4.886 12.047 1.00 57.50 207 ALA A N 1
ATOM 1566 C CA . ALA A 1 207 ? -22.010 4.109 12.304 1.00 57.50 207 ALA A CA 1
ATOM 1567 C C . ALA A 1 207 ? -22.093 3.561 13.741 1.00 57.50 207 ALA A C 1
ATOM 1569 O O . ALA A 1 207 ? -23.150 3.091 14.148 1.00 57.50 207 ALA A O 1
ATOM 1570 N N . SER A 1 208 ? -20.979 3.587 14.480 1.00 52.91 208 SER A N 1
ATOM 1571 C CA . SER A 1 208 ? -20.874 3.059 15.848 1.00 52.91 208 SER A CA 1
ATOM 1572 C C . SER A 1 208 ? -20.864 4.154 16.926 1.00 52.91 208 SER A C 1
ATOM 1574 O O . SER A 1 208 ? -20.777 3.820 18.105 1.00 52.91 208 SER A O 1
ATOM 1576 N N . ALA A 1 209 ? -20.890 5.431 16.525 1.00 48.69 209 ALA A N 1
ATOM 1577 C CA . ALA A 1 209 ? -20.905 6.616 17.386 1.00 48.69 209 ALA A CA 1
ATOM 1578 C C . ALA A 1 209 ? -22.295 7.260 17.373 1.00 48.69 209 ALA A C 1
ATOM 1580 O O . ALA A 1 209 ? -22.701 7.771 18.438 1.00 48.69 209 ALA A O 1
#

Secondary structure (DSSP, 8-state):
------------------------------------TTSHHHHHHHHHS------HHHHHHHHHHHHHHHHHHHHHHTSPPPHHHHHHHHHHHHHHHHHHHHHH-SS--SS-HHHHHHHHHHHHHHHHHHHHHHHHHHHHHHSS---GGGS-HHHHHHHHHHHHHHHHHHHHHHHHH--THHHHHHHHHHHHHHHHHHHHHHHHHHT--